Protein AF-A0A5N4CA32-F1 (afdb_monomer_lite)

Secondary structure (DSSP, 8-state):
--PPP-----SGGGTT--------------------------TT---HHHHHHHHHHHHHHHHHHHHHHHHHHHHHHHHHHHHHHHHHHHHHHHHHHHHHHHHHHHHHHHHHHHHHHSTT-SSPPPHHHHHHHHHHHHHH-HHHHHHS-HHHHHHHHHHHHHHHHTTT--TTT-SSTTHHHHHHHHHHH--TTTTTTTSSTT-------

pLDDT: mean 77.9, std 20.14, range [33.22, 98.44]

Foldseek 3Di:
DDDDDDPPDDPPVVVPPDDDDDQPDDDDDDDDDDDPDDPPPPPPDDPPVVVVVVVVVVVVVVVVVVVVVVVVVVVVVVVVVVVVVVVVVVVVVVVVVVVVVLLVVLVVLLVVLVQLCDPPDPRHDALVNVLVNLVCC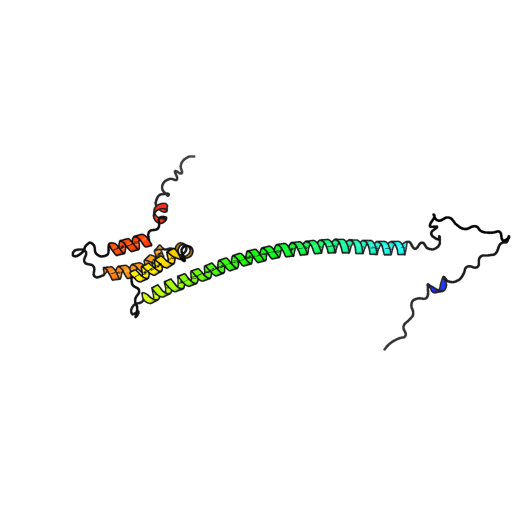CPPVVVSCVVPPVVVSCCVRVVSNVCVLCVPPDCVVPVCPCVVVVVSVCVSSDDPPVVVVVPPPPDPPPDDD

Radius of gyration: 49.41 Å; chains: 1; bounding box: 103×58×130 Å

Sequence (209 aa):
MTGREQKVYYSYSQISHKHNVPDDGLPPQSQPLPQPGKDAKAPGFALPELEHNLQLLIDLTEQEIIQNDRQLQYERDMVVNLSHELEKMSEVLEHEERVISNLSRVLEMVEECERRLQPNCSNPLTLDECARVFETLQDKYYEEYRMSDRVDLAVAIVYPLMKEYFKEWDPLKDCTYGTEIISKWKSLLENDQLLSHGGQDLSTDAFHR

InterPro domains:
  IPR022783 GCF, C-terminal [PF07842] (127-208)
  IPR045211 TFP11/STIP/Ntr1 [PTHR23329] (1-193)

Structure (mmCIF, N/CA/C/O backbone):
data_AF-A0A5N4CA32-F1
#
_entry.id   AF-A0A5N4CA32-F1
#
loop_
_atom_site.group_PDB
_atom_site.id
_atom_site.type_symbol
_atom_site.label_atom_id
_atom_site.label_alt_id
_atom_site.label_comp_id
_atom_site.label_asym_id
_atom_site.label_entity_id
_atom_site.label_seq_id
_atom_site.pdbx_PDB_ins_code
_atom_site.Cartn_x
_atom_site.Cartn_y
_atom_site.Cartn_z
_atom_site.occupancy
_atom_site.B_iso_or_equiv
_atom_site.auth_seq_id
_atom_site.auth_comp_id
_atom_site.auth_asym_id
_atom_site.auth_atom_id
_atom_site.pdbx_PDB_model_num
ATOM 1 N N . MET A 1 1 ? -3.393 -7.288 77.266 1.00 49.78 1 MET A N 1
ATOM 2 C CA . MET A 1 1 ? -4.294 -6.121 77.190 1.00 49.78 1 MET A CA 1
ATOM 3 C C . MET A 1 1 ? -5.597 -6.561 76.554 1.00 49.78 1 MET A C 1
ATOM 5 O O . MET A 1 1 ? -5.640 -6.680 75.343 1.00 49.78 1 MET A O 1
ATOM 9 N N . THR A 1 2 ? -6.622 -6.821 77.358 1.00 48.22 2 THR A N 1
ATOM 10 C CA . THR A 1 2 ? -8.019 -6.951 76.915 1.00 48.22 2 THR A CA 1
ATOM 11 C C . THR A 1 2 ? -8.878 -6.681 78.149 1.00 48.22 2 THR A C 1
ATOM 13 O O . THR A 1 2 ? -8.957 -7.499 79.062 1.00 48.22 2 THR A O 1
ATOM 16 N N . GLY A 1 3 ? -9.396 -5.455 78.252 1.00 59.78 3 GLY A N 1
ATOM 17 C CA . GLY A 1 3 ? -10.324 -5.062 79.313 1.00 59.78 3 GLY A CA 1
ATOM 18 C C . GLY A 1 3 ? -11.695 -5.697 79.083 1.00 59.78 3 GLY A C 1
ATOM 19 O O . GLY A 1 3 ? -12.061 -5.976 77.945 1.00 59.78 3 GLY A O 1
ATOM 20 N N . ARG A 1 4 ? -12.435 -5.953 80.168 1.00 55.94 4 ARG A N 1
ATOM 21 C CA . ARG A 1 4 ? -13.786 -6.533 80.128 1.00 55.94 4 ARG A CA 1
ATOM 22 C C . ARG A 1 4 ? -14.714 -5.680 79.257 1.00 55.94 4 ARG A C 1
ATOM 24 O O . ARG A 1 4 ? -14.825 -4.479 79.481 1.00 55.94 4 ARG A O 1
ATOM 31 N N . GLU A 1 5 ? -15.395 -6.316 78.311 1.00 64.62 5 GLU A N 1
ATOM 32 C CA . GLU A 1 5 ? -16.405 -5.683 77.464 1.00 64.62 5 GLU A CA 1
ATOM 33 C C . GLU A 1 5 ? -17.573 -5.169 78.315 1.00 64.62 5 GLU A C 1
ATOM 35 O O . GLU A 1 5 ? -18.174 -5.907 79.103 1.00 64.62 5 GLU A O 1
ATOM 40 N N . GLN A 1 6 ? -17.891 -3.884 78.170 1.00 61.75 6 GLN A N 1
ATOM 41 C CA . GLN A 1 6 ? -19.010 -3.253 78.853 1.00 61.75 6 GLN A CA 1
ATOM 42 C C . GLN A 1 6 ? -20.260 -3.381 77.980 1.00 61.75 6 GLN A C 1
ATOM 44 O O . GLN A 1 6 ? -20.333 -2.837 76.881 1.00 61.75 6 GLN A O 1
ATOM 49 N N . LYS A 1 7 ? -21.249 -4.133 78.467 1.00 58.28 7 LYS A N 1
ATOM 50 C CA . LYS A 1 7 ? -22.515 -4.390 77.770 1.00 58.28 7 LYS A CA 1
ATOM 51 C C . LYS A 1 7 ? -23.368 -3.111 77.753 1.00 58.28 7 LYS A C 1
ATOM 53 O O . LYS A 1 7 ? -24.108 -2.842 78.697 1.00 58.28 7 LYS A O 1
ATOM 58 N N . VAL A 1 8 ? -23.261 -2.303 76.698 1.00 59.75 8 VAL A N 1
ATOM 59 C CA . VAL A 1 8 ? -24.094 -1.102 76.501 1.00 59.75 8 VAL A CA 1
ATOM 60 C C . VAL A 1 8 ? -25.412 -1.509 75.850 1.00 59.75 8 VAL A C 1
ATOM 62 O O . VAL A 1 8 ? -25.602 -1.278 74.673 1.00 59.75 8 VAL A O 1
ATOM 65 N N . TYR A 1 9 ? -26.313 -2.165 76.581 1.00 52.72 9 TYR A N 1
ATOM 66 C CA . TYR A 1 9 ? -27.723 -2.296 76.175 1.00 52.72 9 TYR A CA 1
ATOM 67 C C . TYR A 1 9 ? -28.563 -2.632 77.414 1.00 52.72 9 TYR A C 1
ATOM 69 O O . TYR A 1 9 ? -28.858 -3.788 77.702 1.00 52.72 9 TYR A O 1
ATOM 77 N N . TYR A 1 10 ? -28.898 -1.602 78.195 1.00 54.75 10 TYR A N 1
ATOM 78 C CA . TYR A 1 10 ? -29.681 -1.720 79.435 1.00 54.75 10 TYR A CA 1
ATOM 79 C C . TYR A 1 10 ? -30.999 -0.936 79.391 1.00 54.75 10 TYR A C 1
ATOM 81 O O . TYR A 1 10 ? -31.492 -0.506 80.427 1.00 54.75 10 TYR A O 1
ATOM 89 N N . SER A 1 11 ? -31.583 -0.740 78.204 1.00 55.31 11 SER A N 1
ATOM 90 C CA . SER A 1 11 ? -32.815 0.056 78.078 1.00 55.31 11 SER A CA 1
ATOM 91 C C . SER A 1 11 ? -34.042 -0.742 77.620 1.00 55.31 11 SER A C 1
ATOM 93 O O . SER A 1 11 ? -35.142 -0.476 78.089 1.00 55.31 11 SER A O 1
ATOM 95 N N . TYR A 1 12 ? -33.888 -1.805 76.822 1.00 55.00 12 TYR A N 1
ATOM 96 C CA . TYR A 1 12 ? -35.054 -2.542 76.300 1.00 55.00 12 TYR A CA 1
ATOM 97 C C . TYR A 1 12 ? -35.631 -3.603 77.246 1.00 55.00 12 TYR A C 1
ATOM 99 O O . TYR A 1 12 ? -36.786 -3.994 77.108 1.00 55.00 12 TYR A O 1
ATOM 107 N N . SER A 1 13 ? -34.877 -4.029 78.260 1.00 52.56 13 SER A N 1
ATOM 108 C CA . SER A 1 13 ? -35.341 -5.018 79.244 1.00 52.56 13 SER A CA 1
ATOM 109 C C . SER A 1 13 ? -36.320 -4.436 80.274 1.00 52.56 13 SER A C 1
ATOM 111 O O . SER A 1 13 ? -36.975 -5.192 80.985 1.00 52.56 13 SER A O 1
ATOM 113 N N . GLN A 1 14 ? -36.419 -3.105 80.377 1.00 52.41 14 GLN A N 1
ATOM 114 C CA . GLN A 1 14 ? -37.233 -2.416 81.389 1.00 52.41 14 GLN A CA 1
ATOM 115 C C . GLN A 1 14 ? -38.682 -2.163 80.942 1.00 52.41 14 GLN A C 1
ATOM 117 O O . GLN A 1 14 ? -39.553 -1.977 81.786 1.00 52.41 14 GLN A O 1
ATOM 122 N N . ILE A 1 15 ? -38.974 -2.239 79.640 1.00 52.56 15 ILE A N 1
ATOM 123 C CA . ILE A 1 15 ? -40.325 -2.001 79.092 1.00 52.56 15 ILE A CA 1
ATOM 124 C C . ILE A 1 15 ? -41.205 -3.271 79.152 1.00 52.56 15 ILE A C 1
ATOM 126 O O . ILE A 1 15 ? -42.405 -3.221 78.909 1.00 52.56 15 ILE A O 1
ATOM 130 N N . SER A 1 16 ? -40.649 -4.418 79.565 1.00 50.00 16 SER A N 1
ATOM 131 C CA . SER A 1 16 ? -41.415 -5.657 79.797 1.00 50.00 16 SER A CA 1
ATOM 132 C C . SER A 1 16 ? -42.202 -5.661 81.121 1.00 50.00 16 SER A C 1
ATOM 134 O O . SER A 1 16 ? -42.892 -6.645 81.418 1.00 50.00 16 SER A O 1
ATOM 136 N N . HIS A 1 17 ? -42.108 -4.611 81.945 1.00 45.00 17 HIS A N 1
ATOM 137 C CA . HIS A 1 17 ? -42.889 -4.535 83.176 1.00 45.00 17 HIS A CA 1
ATOM 138 C C . HIS A 1 17 ? -44.370 -4.311 82.857 1.00 45.00 17 HIS A C 1
ATOM 140 O O . HIS A 1 17 ? -44.806 -3.235 82.461 1.00 45.00 17 HIS A O 1
ATOM 146 N N . LYS A 1 18 ? -45.137 -5.390 83.031 1.00 50.03 18 LYS A N 1
ATOM 147 C CA . LYS A 1 18 ? -46.591 -5.451 82.907 1.00 50.03 18 LYS A CA 1
ATOM 148 C C . LYS A 1 18 ? -47.246 -4.335 83.729 1.00 50.03 18 LYS A C 1
ATOM 150 O O . LYS A 1 18 ? -47.133 -4.334 84.953 1.00 50.03 18 LYS A O 1
ATOM 155 N N . HIS A 1 19 ? -47.971 -3.433 83.071 1.00 48.62 19 HIS A N 1
ATOM 156 C CA . HIS A 1 19 ? -48.949 -2.595 83.757 1.00 48.62 19 HIS A CA 1
ATOM 157 C C . HIS A 1 19 ? -50.087 -3.494 84.256 1.00 48.62 19 HIS A C 1
ATOM 159 O O . HIS A 1 19 ? -50.781 -4.134 83.467 1.00 48.62 19 HIS A O 1
ATOM 165 N N . ASN A 1 20 ? -50.232 -3.570 85.577 1.00 49.59 20 ASN A N 1
ATOM 166 C CA . ASN A 1 20 ? -51.370 -4.190 86.239 1.00 49.59 20 ASN A CA 1
ATOM 167 C C . ASN A 1 20 ? -52.579 -3.259 86.043 1.00 49.59 20 ASN A C 1
ATOM 169 O O . ASN A 1 20 ? -52.548 -2.115 86.498 1.00 49.59 20 ASN A O 1
ATOM 173 N N . VAL A 1 21 ? -53.594 -3.710 85.310 1.00 51.75 21 VAL A N 1
ATOM 174 C CA . VAL A 1 21 ? -54.854 -2.974 85.129 1.00 51.75 21 VAL A CA 1
ATOM 175 C C . VAL A 1 21 ? -55.673 -3.137 86.417 1.00 51.75 21 VAL A C 1
ATOM 177 O O . VAL A 1 21 ? -55.834 -4.276 86.856 1.00 51.75 21 VAL A O 1
ATOM 180 N N . PRO A 1 22 ? -56.169 -2.059 87.056 1.00 43.03 22 PRO A N 1
ATOM 181 C CA . PRO A 1 22 ? -57.093 -2.188 88.176 1.00 43.03 22 PRO A CA 1
ATOM 182 C C . PRO A 1 22 ? -58.405 -2.818 87.694 1.00 43.03 22 PRO A C 1
ATOM 184 O O . PRO A 1 22 ? -59.047 -2.299 86.783 1.00 43.03 22 PRO A O 1
ATOM 187 N N . ASP A 1 23 ? -58.757 -3.949 88.298 1.00 42.53 23 ASP A N 1
ATOM 188 C CA . ASP A 1 23 ? -60.044 -4.628 88.161 1.00 42.53 23 ASP A CA 1
ATOM 189 C C . ASP A 1 23 ? -61.116 -3.770 88.850 1.00 42.53 23 ASP A C 1
ATOM 191 O O . ASP A 1 23 ? -61.235 -3.784 90.075 1.00 42.53 23 ASP A O 1
ATOM 195 N N . ASP A 1 24 ? -61.831 -2.954 88.072 1.00 45.62 24 ASP A N 1
ATOM 196 C CA . ASP A 1 24 ? -63.062 -2.293 88.509 1.00 45.62 24 ASP A CA 1
ATOM 197 C C . ASP A 1 24 ? -64.233 -3.058 87.878 1.00 45.62 24 ASP A C 1
ATOM 199 O O . ASP A 1 24 ? -64.295 -3.251 86.661 1.00 45.62 24 ASP A O 1
ATOM 203 N N . GLY A 1 25 ? -65.069 -3.632 88.741 1.00 43.38 25 GLY A N 1
ATOM 204 C CA . GLY A 1 25 ? -65.788 -4.872 88.458 1.00 43.38 25 GLY A CA 1
ATOM 205 C C . GLY A 1 25 ? -66.999 -4.792 87.522 1.00 43.38 25 GLY A C 1
ATOM 206 O O . GLY A 1 25 ? -67.553 -3.720 87.292 1.00 43.38 25 GLY A O 1
ATOM 207 N N . LEU A 1 26 ? -67.434 -6.003 87.104 1.00 33.22 26 LEU A N 1
ATOM 208 C CA . LEU A 1 26 ? -68.767 -6.490 86.643 1.00 33.22 26 LEU A CA 1
ATOM 209 C C . LEU A 1 26 ? -68.698 -7.373 85.353 1.00 33.22 26 LEU A C 1
ATOM 211 O O . LEU A 1 26 ? -67.746 -7.255 84.591 1.0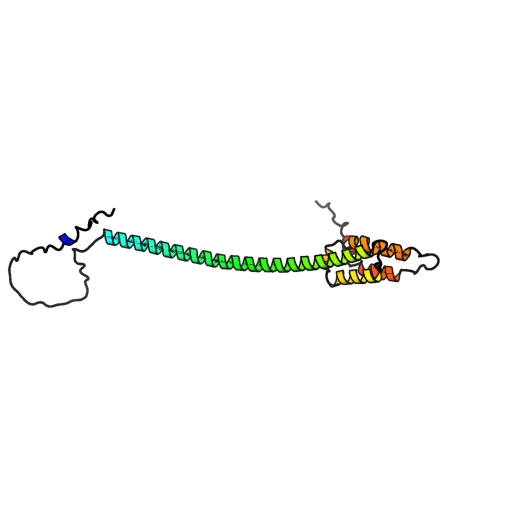0 33.22 26 LEU A O 1
ATOM 215 N N . PRO A 1 27 ? -69.617 -8.358 85.147 1.00 40.84 27 PRO A N 1
ATOM 216 C CA . PRO A 1 27 ? -69.317 -9.808 85.085 1.00 40.84 27 PRO A CA 1
ATOM 217 C C . PRO A 1 27 ? -69.234 -10.407 83.655 1.00 40.84 27 PRO A C 1
ATOM 219 O O . PRO A 1 27 ? -69.465 -9.699 82.676 1.00 40.84 27 PRO A O 1
ATOM 222 N N . PRO A 1 28 ? -68.945 -11.724 83.491 1.00 45.66 28 PRO A N 1
ATOM 223 C CA . PRO A 1 28 ? -68.597 -12.305 82.198 1.00 45.66 28 PRO A CA 1
ATOM 224 C C . PRO A 1 28 ? -69.845 -12.572 81.350 1.00 45.66 28 PRO A C 1
ATOM 226 O O . PRO A 1 28 ? -70.690 -13.380 81.730 1.00 45.66 28 PRO A O 1
ATOM 229 N N . GLN A 1 29 ? -69.931 -11.969 80.163 1.00 42.06 29 GLN A N 1
ATOM 230 C CA . GLN A 1 29 ? -70.810 -12.458 79.100 1.00 42.06 29 GLN A CA 1
ATOM 231 C C . GLN A 1 29 ? -70.081 -12.491 77.752 1.00 42.06 29 GLN A C 1
ATOM 233 O O . GLN A 1 29 ? -69.707 -11.468 77.191 1.00 42.06 29 GLN A O 1
ATOM 238 N N . SER A 1 30 ? -69.857 -13.730 77.302 1.00 43.59 30 SER A N 1
ATOM 239 C CA . SER A 1 30 ? -69.868 -14.224 75.916 1.00 43.59 30 SER A CA 1
ATOM 240 C C . SER A 1 30 ? -69.460 -13.262 74.792 1.00 43.59 30 SER A C 1
ATOM 242 O O . SER A 1 30 ? -70.218 -12.385 74.386 1.00 43.59 30 SER A O 1
ATOM 244 N N . GLN A 1 31 ? -68.299 -13.560 74.200 1.00 45.12 31 GLN A N 1
ATOM 245 C CA . GLN A 1 31 ? -67.876 -13.096 72.875 1.00 45.12 31 GLN A CA 1
ATOM 246 C C . GLN A 1 31 ? -68.941 -13.342 71.791 1.00 45.12 31 GLN A C 1
ATOM 248 O O . GLN A 1 31 ? -69.706 -14.307 71.866 1.00 45.12 31 GLN A O 1
ATOM 253 N N . PRO A 1 32 ? -68.863 -12.568 70.698 1.00 38.84 32 PRO A N 1
ATOM 254 C CA . PRO A 1 32 ? -68.471 -13.206 69.439 1.00 38.84 32 PRO A CA 1
ATOM 255 C C . PRO A 1 32 ? -67.322 -12.476 68.709 1.00 38.84 32 PRO A C 1
ATOM 257 O O . PRO A 1 32 ? -67.314 -11.254 68.583 1.00 38.84 32 PRO A O 1
ATOM 260 N N . LEU A 1 33 ? -66.366 -13.251 68.186 1.00 37.12 33 LEU A N 1
ATOM 261 C CA . LEU A 1 33 ? -65.480 -12.894 67.059 1.00 37.12 33 LEU A CA 1
ATOM 262 C C . LEU A 1 33 ? -66.230 -13.104 65.716 1.00 37.12 33 LEU A C 1
ATOM 264 O O . LEU A 1 33 ? -67.187 -13.880 65.711 1.00 37.12 33 LEU A O 1
ATOM 268 N N . PRO A 1 34 ? -65.720 -12.666 64.538 1.00 50.19 34 PRO A N 1
ATOM 269 C CA . PRO A 1 34 ? -64.882 -11.498 64.202 1.00 50.19 34 PRO A CA 1
ATOM 270 C C . PRO A 1 34 ? -65.382 -10.743 62.927 1.00 50.19 34 PRO A C 1
ATOM 272 O O . PRO A 1 34 ? -66.195 -11.262 62.167 1.00 50.19 34 PRO A O 1
ATOM 275 N N . GLN A 1 35 ? -64.842 -9.555 62.610 1.00 38.16 35 GLN A N 1
ATOM 276 C CA . GLN A 1 35 ? -64.896 -8.982 61.246 1.00 38.16 35 GLN A CA 1
ATOM 277 C C . GLN A 1 35 ? -63.478 -8.629 60.750 1.00 38.16 35 GLN A C 1
ATOM 279 O O . GLN A 1 35 ? -62.749 -7.959 61.484 1.00 38.16 35 GLN A O 1
ATOM 284 N N . PRO A 1 36 ? -63.071 -9.042 59.529 1.00 45.97 36 PRO A N 1
ATOM 285 C CA . PRO A 1 36 ? -61.804 -8.661 58.914 1.00 45.97 36 PRO A CA 1
ATOM 286 C C . PRO A 1 36 ? -62.022 -7.370 58.116 1.00 45.97 36 PRO A C 1
ATOM 288 O O . PRO A 1 36 ? -62.790 -7.355 57.158 1.00 45.97 36 PRO A O 1
ATOM 291 N N . GLY A 1 37 ? -61.398 -6.262 58.509 1.00 44.38 37 GLY A N 1
ATOM 292 C CA . GLY A 1 37 ? -61.571 -5.027 57.733 1.00 44.38 37 GLY A CA 1
ATOM 293 C C . GLY A 1 37 ? -61.115 -3.722 58.363 1.00 44.38 37 GLY A C 1
ATOM 294 O O . GLY A 1 37 ? -61.295 -2.674 57.752 1.00 44.38 37 GLY A O 1
ATOM 295 N N . LYS A 1 38 ? -60.518 -3.736 59.553 1.00 44.19 38 LYS A N 1
ATOM 296 C CA . LYS A 1 38 ? -59.792 -2.574 60.065 1.00 44.19 38 LYS A CA 1
ATOM 297 C C . LYS A 1 38 ? -58.528 -3.065 60.736 1.00 44.19 38 LYS A C 1
ATOM 299 O O . LYS A 1 38 ? -58.598 -3.617 61.831 1.00 44.19 38 LYS A O 1
ATOM 304 N N . ASP A 1 39 ? -57.395 -2.834 60.085 1.00 51.00 39 ASP A N 1
ATOM 305 C CA . ASP A 1 39 ? -56.093 -2.810 60.737 1.00 51.00 39 ASP A CA 1
ATOM 306 C C . ASP A 1 39 ? -56.122 -1.696 61.788 1.00 51.00 39 ASP A C 1
ATOM 308 O O . ASP A 1 39 ? -55.717 -0.556 61.559 1.00 51.00 39 ASP A O 1
ATOM 312 N N . ALA A 1 40 ? -56.682 -2.002 62.956 1.00 49.88 40 ALA A N 1
ATOM 313 C CA . ALA A 1 40 ? -56.519 -1.189 64.140 1.00 49.88 40 ALA A CA 1
ATOM 314 C C . ALA A 1 40 ? -55.053 -1.337 64.556 1.00 49.88 40 ALA A C 1
ATOM 316 O O . ALA A 1 40 ? -54.706 -2.203 65.360 1.00 49.88 40 ALA A O 1
ATOM 317 N N . LYS A 1 41 ? -54.184 -0.515 63.950 1.00 55.06 41 LYS A N 1
ATOM 318 C CA . LYS A 1 41 ? -52.812 -0.281 64.409 1.00 55.06 41 LYS A CA 1
ATOM 319 C C . LYS A 1 41 ? -52.899 -0.057 65.917 1.00 55.06 41 LYS A C 1
ATOM 321 O O . LYS A 1 41 ? -53.525 0.904 66.364 1.00 55.06 41 LYS A O 1
ATOM 326 N N . ALA A 1 42 ? -52.338 -0.982 66.694 1.00 53.31 42 ALA A N 1
ATOM 327 C CA . ALA A 1 42 ? -52.288 -0.857 68.140 1.00 53.31 42 ALA A CA 1
ATOM 328 C C . ALA A 1 42 ? -51.695 0.528 68.481 1.00 53.31 42 ALA A C 1
ATOM 330 O O . ALA A 1 42 ? -50.597 0.839 68.012 1.00 53.31 42 ALA A O 1
ATOM 331 N N . PRO A 1 43 ? -52.383 1.374 69.270 1.00 52.88 43 PRO A N 1
ATOM 332 C CA . PRO A 1 43 ? -52.012 2.782 69.452 1.00 52.88 43 PRO A CA 1
ATOM 333 C C . PRO A 1 43 ? -50.712 2.996 70.254 1.00 52.88 43 PRO A C 1
ATOM 335 O O . PRO A 1 43 ? -50.352 4.130 70.543 1.00 52.88 43 PRO A O 1
ATOM 338 N N . GLY A 1 44 ? -50.000 1.922 70.616 1.00 51.38 44 GLY A N 1
ATOM 339 C CA . GLY A 1 44 ? -48.745 1.956 71.371 1.00 51.38 44 GLY A CA 1
ATOM 340 C C . GLY A 1 44 ? -47.483 1.643 70.562 1.00 51.38 44 GLY A C 1
ATOM 341 O O . GLY A 1 44 ? -46.421 1.515 71.161 1.00 51.38 44 GLY A O 1
ATOM 342 N N . PHE A 1 45 ? -47.570 1.479 69.236 1.00 58.03 45 PHE A N 1
ATOM 343 C CA . PHE A 1 45 ? -46.421 1.088 68.403 1.00 58.03 45 PHE A CA 1
ATOM 344 C C . PHE A 1 45 ? -46.317 1.920 67.116 1.00 58.03 45 PHE A C 1
ATOM 346 O O . PHE A 1 45 ? -46.210 1.392 66.012 1.00 58.03 45 PHE A O 1
ATOM 353 N N . ALA A 1 46 ? -46.385 3.245 67.248 1.00 62.91 46 ALA A N 1
ATOM 354 C CA . ALA A 1 46 ? -45.983 4.165 66.190 1.00 62.91 46 ALA A CA 1
ATOM 355 C C . ALA A 1 46 ? -44.596 4.713 66.548 1.00 62.91 46 ALA A C 1
ATOM 357 O O . ALA A 1 46 ? -44.467 5.479 67.501 1.00 62.91 46 ALA A O 1
ATOM 358 N N . LEU A 1 47 ? -43.559 4.283 65.823 1.00 81.62 47 LEU A N 1
ATOM 359 C CA . LEU A 1 47 ? -42.204 4.832 65.931 1.00 81.62 47 LEU A CA 1
ATOM 360 C C . LEU A 1 47 ? -41.925 5.712 64.701 1.00 81.62 47 LEU A C 1
ATOM 362 O O . LEU A 1 47 ? -41.305 5.234 63.750 1.00 81.62 47 LEU A O 1
ATOM 366 N N . PRO A 1 48 ? -42.373 6.980 64.704 1.00 85.19 48 PRO A N 1
ATOM 367 C CA . PRO A 1 48 ? -42.255 7.868 63.546 1.00 85.19 48 PRO A CA 1
ATOM 368 C C . PRO A 1 48 ? -40.799 8.093 63.119 1.00 85.19 48 PRO A C 1
ATOM 370 O O . PRO A 1 48 ? -40.506 8.125 61.932 1.00 85.19 48 PRO A O 1
ATOM 373 N N . GLU A 1 49 ? -39.869 8.154 64.073 1.00 88.12 49 GLU A N 1
ATOM 374 C CA . GLU A 1 49 ? -38.439 8.315 63.778 1.00 88.12 49 GLU A CA 1
ATOM 375 C C . GLU A 1 49 ? -37.830 7.081 63.094 1.00 88.12 49 GLU A C 1
ATOM 377 O O . GLU A 1 49 ? -36.957 7.201 62.239 1.00 88.12 49 GLU A O 1
ATOM 382 N N . LEU A 1 50 ? -38.292 5.872 63.436 1.00 89.00 50 LEU A N 1
ATOM 383 C CA . LEU A 1 50 ? -37.832 4.649 62.772 1.00 89.00 50 LEU A CA 1
ATOM 384 C C . LEU A 1 50 ? -38.408 4.546 61.356 1.00 89.00 50 LEU A C 1
ATOM 386 O O . LEU A 1 50 ? -37.694 4.149 60.440 1.00 89.00 50 LEU A O 1
ATOM 390 N N . GLU A 1 51 ? -39.674 4.923 61.178 1.00 87.69 51 GLU A N 1
ATOM 391 C CA . GLU A 1 51 ? -40.328 4.994 59.868 1.00 87.69 51 GLU A CA 1
ATOM 392 C C . GLU A 1 51 ? -39.628 6.009 58.957 1.00 87.69 51 GLU A C 1
ATOM 394 O O . GLU A 1 51 ? -39.312 5.685 57.816 1.00 87.69 51 GLU A O 1
ATOM 399 N N . HIS A 1 52 ? -39.276 7.184 59.486 1.00 94.12 52 HIS A N 1
ATOM 400 C CA . HIS A 1 52 ? -38.491 8.178 58.759 1.00 94.12 52 HIS A CA 1
ATOM 401 C C . HIS A 1 52 ? -37.094 7.665 58.380 1.00 94.12 52 HIS A C 1
ATOM 403 O O . HIS A 1 52 ? -36.699 7.787 57.224 1.00 94.12 52 HIS A O 1
ATOM 409 N N . ASN A 1 53 ? -36.359 7.042 59.312 1.00 93.56 53 ASN A N 1
ATOM 410 C CA . ASN A 1 53 ? -35.037 6.473 59.023 1.00 93.56 53 ASN A CA 1
ATOM 411 C C . ASN A 1 53 ? -35.095 5.375 57.950 1.00 93.56 53 ASN A C 1
ATOM 413 O O . ASN A 1 53 ? -34.211 5.297 57.099 1.00 93.56 53 ASN A O 1
ATOM 417 N N . LEU A 1 54 ? -36.130 4.529 57.979 1.00 94.50 54 LEU A N 1
ATOM 418 C CA . LEU A 1 54 ? -36.354 3.517 56.947 1.00 94.50 54 LEU A CA 1
ATOM 419 C C . LEU A 1 54 ? -36.690 4.158 55.602 1.00 94.50 54 LEU A C 1
ATOM 421 O O . LEU A 1 54 ? -36.131 3.739 54.594 1.00 94.50 54 LEU A O 1
ATOM 425 N N . GLN A 1 55 ? -37.539 5.188 55.584 1.00 94.50 55 GLN A N 1
ATOM 426 C CA . GLN A 1 55 ? -37.849 5.925 54.362 1.00 94.50 55 GLN A CA 1
ATOM 427 C C . GLN A 1 55 ? -36.595 6.574 53.768 1.00 94.50 55 GLN A C 1
ATOM 429 O O . GLN A 1 55 ? -36.356 6.437 52.578 1.00 94.50 55 GLN A O 1
ATOM 434 N N . LEU A 1 56 ? -35.743 7.190 54.594 1.00 96.94 56 LEU A N 1
ATOM 435 C CA . LEU A 1 56 ? -34.486 7.779 54.133 1.00 96.94 56 LEU A CA 1
ATOM 436 C C . LEU A 1 56 ? -33.552 6.727 53.524 1.00 96.94 56 LEU A C 1
ATOM 438 O O . LEU A 1 56 ? -32.945 6.974 52.487 1.00 96.94 56 LEU A O 1
ATOM 442 N N . LEU A 1 57 ? -33.431 5.551 54.149 1.00 97.06 57 LEU A N 1
ATOM 443 C CA . LEU A 1 57 ? -32.642 4.452 53.588 1.00 97.06 57 LEU A CA 1
ATOM 444 C C . LEU A 1 57 ? -33.213 3.982 52.250 1.00 97.06 57 LEU A C 1
ATOM 446 O O . LEU A 1 57 ? -32.443 3.753 51.323 1.00 97.06 57 LEU A O 1
ATOM 450 N N . ILE A 1 58 ? -34.538 3.876 52.138 1.00 97.44 58 ILE A N 1
ATOM 451 C CA . ILE A 1 58 ? -35.206 3.533 50.880 1.00 97.44 58 ILE A CA 1
ATOM 452 C C . ILE A 1 58 ? -34.876 4.582 49.815 1.00 97.44 58 ILE A C 1
ATOM 454 O O . ILE A 1 58 ? -34.351 4.212 48.769 1.00 97.44 58 ILE A O 1
ATOM 458 N N . ASP A 1 59 ? -35.079 5.867 50.106 1.00 97.25 59 ASP A N 1
ATOM 459 C CA . ASP A 1 59 ? -34.844 6.966 49.165 1.00 97.25 59 ASP A CA 1
ATOM 460 C C . ASP A 1 59 ? -33.378 7.009 48.695 1.00 97.25 59 ASP A C 1
ATOM 462 O O . ASP A 1 59 ? -33.104 7.177 47.506 1.00 97.25 59 ASP A O 1
ATOM 466 N N . LEU A 1 60 ? -32.423 6.811 49.612 1.00 97.25 60 LEU A N 1
ATOM 467 C CA . LEU A 1 60 ? -30.997 6.733 49.283 1.00 97.25 60 LEU A CA 1
ATOM 468 C C . LEU A 1 60 ? -30.696 5.530 48.382 1.00 97.25 60 LEU A C 1
ATOM 470 O O . LEU A 1 60 ? -30.018 5.683 47.369 1.00 97.25 60 LEU A O 1
ATOM 474 N N . THR A 1 61 ? -31.229 4.349 48.707 1.00 97.19 61 THR A N 1
ATOM 475 C CA . THR A 1 61 ? -31.021 3.153 47.876 1.00 97.19 61 THR A CA 1
ATOM 476 C C . THR A 1 61 ? -31.682 3.274 46.505 1.00 97.19 61 THR A C 1
ATOM 478 O O . THR A 1 61 ? -31.113 2.826 45.514 1.00 97.19 61 THR A O 1
ATOM 481 N N . GLU A 1 62 ? -32.848 3.916 46.408 1.00 97.69 62 GLU A N 1
ATOM 482 C CA . GLU A 1 62 ? -33.516 4.180 45.133 1.00 97.69 62 GLU A CA 1
ATO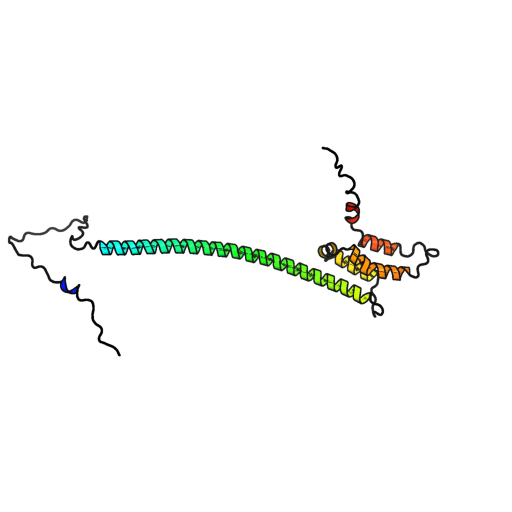M 483 C C . GLU A 1 62 ? -32.675 5.122 44.263 1.00 97.69 62 GLU A C 1
ATOM 485 O O . GLU A 1 62 ? -32.453 4.848 43.081 1.00 97.69 62 GLU A O 1
ATOM 490 N N . GLN A 1 63 ? -32.131 6.191 44.854 1.00 98.00 63 GLN A N 1
ATOM 491 C CA . GLN A 1 63 ? -31.217 7.097 44.158 1.00 98.00 63 GLN A CA 1
ATOM 492 C C . GLN A 1 63 ? -29.942 6.389 43.690 1.00 98.00 63 GLN A C 1
ATOM 494 O O . GLN A 1 63 ? -29.525 6.595 42.547 1.00 98.00 63 GLN A O 1
ATOM 499 N N . GLU A 1 64 ? -29.350 5.527 44.521 1.00 97.94 64 GLU A N 1
ATOM 500 C CA . GLU A 1 64 ? -28.179 4.730 44.142 1.00 97.94 64 GLU A CA 1
ATOM 501 C C . GLU A 1 64 ? -28.483 3.787 42.974 1.00 97.94 64 GLU A C 1
ATOM 503 O O . GLU A 1 64 ? -27.688 3.706 42.037 1.00 97.94 64 GLU A O 1
ATOM 508 N N . ILE A 1 65 ? -29.642 3.117 42.977 1.00 98.00 65 ILE A N 1
ATOM 509 C CA . ILE A 1 65 ? -30.069 2.244 41.873 1.00 98.00 65 ILE A CA 1
ATOM 510 C C . ILE A 1 65 ? -30.189 3.044 40.574 1.00 98.00 65 ILE A C 1
ATOM 512 O O . ILE A 1 65 ? -29.652 2.630 39.547 1.00 98.00 65 ILE A O 1
ATOM 516 N N . ILE A 1 66 ? -30.847 4.207 40.613 1.00 98.00 66 ILE A N 1
ATOM 517 C CA . ILE A 1 66 ? -31.021 5.069 39.435 1.00 98.00 66 ILE A CA 1
ATOM 518 C C . ILE A 1 66 ? -29.666 5.559 38.914 1.00 98.00 66 ILE A C 1
ATOM 520 O O . ILE A 1 66 ? -29.430 5.576 37.704 1.00 98.00 66 ILE A O 1
ATOM 524 N N . GLN A 1 67 ? -28.766 5.971 39.807 1.00 98.25 67 GLN A N 1
ATOM 525 C CA . GLN A 1 67 ? -27.436 6.427 39.417 1.00 98.25 67 GLN A CA 1
ATOM 526 C C . GLN A 1 67 ? -26.612 5.288 38.810 1.00 98.25 67 GLN A C 1
ATOM 528 O O . GLN A 1 67 ? -25.953 5.494 37.790 1.00 98.25 67 GLN A O 1
ATOM 533 N N . ASN A 1 68 ? -26.668 4.095 39.402 1.00 98.12 68 ASN A N 1
ATOM 534 C CA . ASN A 1 68 ? -25.953 2.928 38.903 1.00 98.12 68 ASN A CA 1
ATOM 535 C C . ASN A 1 68 ? -26.461 2.508 37.520 1.00 98.12 68 ASN A C 1
ATOM 537 O O . ASN A 1 68 ? -25.648 2.276 36.632 1.00 98.12 68 ASN A O 1
ATOM 541 N N . ASP A 1 69 ? -27.780 2.493 37.302 1.00 98.25 69 ASP A N 1
ATOM 542 C CA . ASP A 1 69 ? -28.367 2.177 35.995 1.00 98.25 69 ASP A CA 1
ATOM 543 C C . ASP A 1 69 ? -27.932 3.180 34.914 1.00 98.25 69 ASP A C 1
ATOM 545 O O . ASP A 1 69 ? -27.503 2.780 33.831 1.00 98.25 69 ASP A O 1
ATOM 549 N N . ARG A 1 70 ? -27.937 4.484 35.226 1.00 98.12 70 ARG A N 1
ATOM 550 C CA . ARG A 1 70 ? -27.436 5.521 34.307 1.00 98.12 70 ARG A CA 1
ATOM 551 C C . ARG A 1 70 ? -25.957 5.348 33.991 1.00 98.12 70 ARG A C 1
ATOM 553 O O . ARG A 1 70 ? -25.573 5.459 32.829 1.00 98.12 70 ARG A O 1
ATOM 560 N N . GLN A 1 71 ? -25.135 5.067 35.003 1.00 98.31 71 GLN A N 1
ATOM 561 C CA . GLN A 1 71 ? -23.716 4.800 34.790 1.00 98.31 71 GLN A CA 1
ATOM 562 C C . GLN A 1 71 ? -23.538 3.562 33.911 1.00 98.31 71 GLN A C 1
ATOM 564 O O . GLN A 1 71 ? -22.785 3.597 32.949 1.00 98.31 71 GLN A O 1
ATOM 569 N N . LEU A 1 72 ? -24.268 2.484 34.191 1.00 98.25 72 LEU A N 1
ATOM 570 C CA . LEU A 1 72 ? -24.193 1.246 33.426 1.00 98.25 72 LEU A CA 1
ATOM 571 C C . LEU A 1 72 ? -24.578 1.452 31.956 1.00 98.25 72 LEU A C 1
ATOM 573 O O . LEU A 1 72 ? -23.951 0.865 31.078 1.00 98.25 72 LEU A O 1
ATOM 577 N N . GLN A 1 73 ? -25.592 2.273 31.677 1.00 98.25 73 GLN A N 1
ATOM 578 C CA . GLN A 1 73 ? -25.966 2.646 30.311 1.00 98.25 73 GLN A CA 1
ATOM 579 C C . GLN A 1 73 ? -24.860 3.454 29.628 1.00 98.25 73 GLN A C 1
ATOM 581 O O . GLN A 1 73 ? -24.440 3.087 28.535 1.00 98.25 73 GLN A O 1
ATOM 586 N N . TYR A 1 74 ? -24.320 4.473 30.300 1.00 98.38 74 TYR A N 1
ATOM 587 C CA . TYR A 1 74 ? -23.209 5.267 29.773 1.00 98.38 74 TYR A CA 1
ATOM 588 C C . TYR A 1 74 ? -21.982 4.404 29.441 1.00 98.38 74 TYR A C 1
ATOM 590 O O . TYR A 1 74 ? -21.420 4.515 28.355 1.00 98.38 74 TYR A O 1
ATOM 598 N N . GLU A 1 75 ? -21.589 3.505 30.346 1.00 98.31 75 GLU A N 1
ATOM 599 C CA . GLU A 1 75 ? -20.463 2.593 30.123 1.00 98.31 75 GLU A CA 1
ATOM 600 C C . GLU A 1 75 ? -20.729 1.648 28.942 1.00 98.31 75 GLU A C 1
ATOM 602 O O . GLU A 1 75 ? -19.832 1.393 28.140 1.00 98.31 75 GLU A O 1
ATOM 607 N N . ARG A 1 76 ? -21.965 1.151 28.784 1.00 98.19 76 ARG A N 1
ATOM 608 C CA . ARG A 1 76 ? -22.347 0.318 27.630 1.00 98.19 76 ARG A CA 1
ATOM 609 C C . ARG A 1 76 ? -22.237 1.083 26.316 1.00 98.19 76 ARG A C 1
ATOM 611 O O . ARG A 1 76 ? -21.652 0.558 25.371 1.00 98.19 76 ARG A O 1
ATOM 618 N N . ASP A 1 77 ? -22.752 2.306 26.268 1.00 98.25 77 ASP A N 1
ATOM 619 C CA . ASP A 1 77 ? -22.675 3.155 25.078 1.00 98.25 77 ASP A CA 1
ATOM 620 C C . ASP A 1 77 ? -21.218 3.498 24.744 1.00 98.25 77 ASP A C 1
ATOM 622 O O . ASP A 1 77 ? -20.806 3.442 23.584 1.00 98.25 77 ASP A O 1
ATOM 626 N N . MET A 1 78 ? -20.402 3.770 25.766 1.00 98.38 78 MET A N 1
ATOM 627 C CA . MET A 1 78 ? -18.973 4.025 25.605 1.00 98.38 78 MET A CA 1
ATOM 628 C C . MET A 1 78 ? -18.231 2.801 25.060 1.00 98.38 78 MET A C 1
ATOM 630 O O . MET A 1 78 ? -17.403 2.951 24.164 1.00 98.38 78 MET A O 1
ATOM 634 N N . VAL A 1 79 ? -18.541 1.590 25.537 1.00 98.44 79 VAL A N 1
ATOM 635 C CA . VAL A 1 79 ? -17.966 0.348 24.993 1.00 98.44 79 VAL A CA 1
ATOM 636 C C . VAL A 1 79 ? -18.312 0.187 23.513 1.00 98.44 79 VAL A C 1
ATOM 638 O O . VAL A 1 79 ? -17.433 -0.153 22.723 1.00 98.44 79 VAL A O 1
ATOM 641 N N . VAL A 1 80 ? -19.557 0.468 23.117 1.00 98.38 80 VAL A N 1
ATOM 642 C CA . VAL A 1 80 ? -19.962 0.416 21.704 1.00 98.38 80 VAL A CA 1
ATOM 643 C C . VAL A 1 80 ? -19.189 1.449 20.882 1.00 98.38 80 VAL A C 1
ATOM 645 O O . VAL A 1 80 ? -18.613 1.092 19.854 1.00 98.38 80 VAL A O 1
ATOM 648 N N . ASN A 1 81 ? -19.097 2.698 21.346 1.00 98.25 81 ASN A N 1
ATOM 649 C CA . ASN A 1 81 ? -18.350 3.739 20.640 1.00 98.25 81 ASN A CA 1
ATOM 650 C C . ASN A 1 81 ? -16.869 3.366 20.472 1.00 98.25 81 ASN A C 1
ATOM 652 O O . ASN A 1 81 ? -16.344 3.393 19.362 1.00 98.25 81 ASN A O 1
ATOM 656 N N . LEU A 1 82 ? -16.215 2.940 21.556 1.00 98.44 82 LEU A N 1
ATOM 657 C CA . LEU A 1 82 ? -14.815 2.515 21.528 1.00 98.44 82 LEU A CA 1
ATOM 658 C C . LEU A 1 82 ? -14.601 1.300 20.622 1.00 98.44 82 LEU A C 1
ATOM 660 O O . LEU A 1 82 ? -13.579 1.224 19.948 1.00 98.44 82 LEU A O 1
ATOM 664 N N . SER A 1 83 ? -15.552 0.362 20.564 1.00 98.00 83 SER A N 1
ATOM 665 C CA . SER A 1 83 ? -15.450 -0.791 19.662 1.00 98.00 83 SER A CA 1
ATOM 666 C C . SER A 1 83 ? -15.437 -0.371 18.191 1.00 98.00 83 SER A C 1
ATOM 668 O O . SER A 1 83 ? -14.604 -0.851 17.426 1.00 98.00 83 SER A O 1
ATOM 670 N N . HIS A 1 84 ? -16.279 0.596 17.819 1.00 98.25 84 HIS A N 1
ATOM 671 C CA . HIS A 1 84 ? -16.331 1.121 16.459 1.00 98.25 84 HIS A CA 1
ATOM 672 C C . HIS A 1 84 ? -15.095 1.977 16.130 1.00 98.25 84 HIS A C 1
ATOM 674 O O . HIS A 1 84 ? -14.615 1.979 14.995 1.00 98.25 84 HIS A O 1
ATOM 680 N N . GLU A 1 85 ? -14.558 2.713 17.107 1.00 98.12 85 GLU A N 1
ATOM 681 C CA . GLU A 1 85 ? -13.294 3.440 16.945 1.00 98.12 85 GLU A CA 1
ATOM 682 C C . GLU A 1 85 ? -12.107 2.488 16.756 1.00 98.12 85 GLU A C 1
ATOM 684 O O . GLU A 1 85 ? -11.263 2.740 15.895 1.00 98.12 85 GLU A O 1
ATOM 689 N N . LEU A 1 86 ? -12.058 1.384 17.508 1.00 98.44 86 LEU A N 1
ATOM 690 C CA . LEU A 1 86 ? -11.036 0.349 17.352 1.00 98.44 86 LEU A CA 1
ATOM 691 C C . LEU A 1 86 ? -11.105 -0.318 15.978 1.00 98.44 86 LEU A C 1
ATOM 693 O O . LEU A 1 86 ? -10.068 -0.466 15.338 1.00 98.44 86 LEU A O 1
ATOM 697 N N . GLU A 1 87 ? -12.302 -0.680 15.511 1.00 98.12 87 GLU A N 1
ATOM 698 C CA . GLU A 1 87 ? -12.501 -1.270 14.182 1.00 98.12 87 GLU A CA 1
ATOM 699 C C . GLU A 1 87 ? -12.022 -0.317 13.082 1.00 98.12 87 GLU A C 1
ATOM 701 O O . GLU A 1 87 ? -11.162 -0.676 12.278 1.00 98.12 87 GLU A O 1
ATOM 706 N N . LYS A 1 88 ? -12.460 0.946 13.128 1.00 98.00 88 LYS A N 1
ATOM 707 C CA . LYS A 1 88 ? -12.016 1.978 12.184 1.00 98.00 88 LYS A CA 1
ATOM 708 C C . LYS A 1 88 ? -10.496 2.172 12.203 1.00 98.00 88 LYS A C 1
ATOM 710 O O . LYS A 1 88 ? -9.881 2.338 11.154 1.00 98.00 88 LYS A O 1
ATOM 715 N N . MET A 1 89 ? -9.881 2.193 13.386 1.00 97.88 89 MET A N 1
ATOM 716 C CA . MET A 1 89 ? -8.428 2.341 13.501 1.00 97.88 89 MET A CA 1
ATOM 717 C C . MET A 1 89 ? -7.698 1.118 12.934 1.00 97.88 89 MET A C 1
ATOM 719 O O . MET A 1 89 ? -6.663 1.275 12.293 1.00 97.88 89 MET A O 1
ATOM 723 N N . SER A 1 90 ? -8.246 -0.085 13.129 1.00 98.19 90 SER A N 1
ATOM 724 C CA . SER A 1 90 ? -7.708 -1.322 12.559 1.00 98.19 90 SER A CA 1
ATOM 725 C C . SER A 1 90 ? -7.711 -1.281 11.032 1.00 98.19 90 SER A C 1
ATOM 727 O O . SER A 1 90 ? -6.694 -1.589 10.419 1.00 98.19 90 SER A O 1
ATOM 729 N N . GLU A 1 91 ? -8.804 -0.830 10.411 1.00 98.06 91 GLU A N 1
ATOM 730 C CA . GLU A 1 91 ? -8.887 -0.679 8.951 1.00 98.06 91 GLU A CA 1
ATOM 731 C C . GLU A 1 91 ? -7.835 0.298 8.407 1.00 98.06 91 GLU A C 1
ATOM 733 O O . GLU A 1 91 ? -7.200 0.036 7.382 1.00 98.06 91 GLU A O 1
ATOM 738 N N . VAL A 1 92 ? -7.624 1.420 9.106 1.00 98.06 92 VAL A N 1
ATOM 739 C CA . VAL A 1 92 ? -6.588 2.398 8.745 1.00 98.06 92 VAL A CA 1
ATOM 740 C C . VAL A 1 92 ? -5.198 1.778 8.868 1.00 98.06 92 VAL A C 1
ATOM 742 O O . VAL A 1 92 ? -4.401 1.912 7.946 1.00 98.06 92 VAL A O 1
ATOM 745 N N . LEU A 1 93 ? -4.910 1.060 9.957 1.00 98.31 93 LEU A N 1
ATOM 746 C CA . LEU A 1 93 ? -3.621 0.388 10.141 1.00 98.31 93 LEU A CA 1
ATOM 747 C C . LEU A 1 93 ? -3.350 -0.648 9.045 1.00 98.31 93 LEU A C 1
ATOM 749 O O . LEU A 1 93 ? -2.256 -0.661 8.490 1.00 98.31 93 LEU A O 1
ATOM 753 N N . GLU A 1 94 ? -4.339 -1.466 8.682 1.00 97.88 94 GLU A N 1
ATOM 754 C CA . GLU A 1 94 ? -4.203 -2.445 7.595 1.00 97.88 94 GLU A CA 1
ATOM 755 C C . GLU A 1 94 ? -4.004 -1.784 6.225 1.00 97.88 94 GLU A C 1
ATOM 757 O O . GLU A 1 94 ? -3.358 -2.341 5.332 1.00 97.88 94 GLU A O 1
ATOM 762 N N . HIS A 1 95 ? -4.596 -0.610 6.006 1.00 95.81 95 HIS A N 1
ATOM 763 C CA . HIS A 1 95 ? -4.353 0.162 4.794 1.00 95.81 95 HIS A CA 1
ATOM 764 C C . HIS A 1 95 ? -2.927 0.721 4.764 1.00 95.81 95 HIS A C 1
ATOM 766 O O . HIS A 1 95 ? -2.214 0.499 3.787 1.00 95.81 95 HIS A O 1
ATOM 772 N N . GLU A 1 96 ? -2.492 1.369 5.843 1.00 95.75 96 GLU A N 1
ATOM 773 C CA . GLU A 1 96 ? -1.146 1.934 5.968 1.00 95.75 96 GLU A CA 1
ATOM 774 C C . GLU A 1 96 ? -0.061 0.854 5.871 1.00 95.75 96 GLU A C 1
ATOM 776 O O . GLU A 1 96 ? 0.936 1.038 5.177 1.00 95.75 96 GLU A O 1
ATOM 781 N N . GLU A 1 97 ? -0.260 -0.318 6.482 1.00 97.44 97 GLU A N 1
ATOM 782 C CA . GLU A 1 97 ? 0.681 -1.438 6.380 1.00 97.44 97 GLU A CA 1
ATOM 783 C C . GLU A 1 97 ? 0.855 -1.905 4.927 1.00 97.44 97 GLU A C 1
ATOM 785 O O . GLU A 1 97 ? 1.979 -2.142 4.474 1.00 97.44 97 GLU A O 1
ATOM 790 N N . ARG A 1 98 ? -0.241 -1.969 4.159 1.00 94.50 98 ARG A N 1
ATOM 791 C CA . ARG A 1 98 ? -0.183 -2.285 2.724 1.00 94.50 98 ARG A CA 1
ATOM 792 C C . ARG A 1 98 ? 0.573 -1.217 1.940 1.00 94.50 98 ARG A C 1
ATOM 794 O O . ARG A 1 98 ? 1.424 -1.570 1.126 1.00 94.50 98 ARG A O 1
ATOM 801 N N . VAL A 1 99 ? 0.310 0.062 2.207 1.00 92.00 99 VAL A N 1
ATOM 802 C CA . VAL A 1 99 ? 1.007 1.181 1.551 1.00 92.00 99 VAL A CA 1
ATOM 803 C C . VAL A 1 99 ? 2.507 1.148 1.865 1.00 92.00 99 VAL A C 1
ATOM 805 O O . VAL A 1 99 ? 3.329 1.230 0.953 1.00 92.00 99 VAL A O 1
ATOM 808 N N . ILE A 1 100 ? 2.890 0.943 3.128 1.00 94.62 100 ILE A N 1
ATOM 809 C CA . ILE A 1 100 ? 4.295 0.823 3.549 1.00 94.62 100 ILE A CA 1
ATOM 810 C C . ILE A 1 100 ? 4.971 -0.365 2.862 1.00 94.62 100 ILE A C 1
ATOM 812 O O . ILE A 1 100 ? 6.104 -0.241 2.390 1.00 94.62 100 ILE A O 1
ATOM 816 N N . SER A 1 101 ? 4.293 -1.512 2.791 1.00 95.81 101 SER A N 1
ATOM 817 C CA . SER A 1 101 ? 4.817 -2.709 2.131 1.00 95.81 101 SER A CA 1
ATOM 818 C C . SER A 1 101 ? 5.054 -2.472 0.637 1.00 95.81 101 SER A C 1
ATOM 820 O O . SER A 1 101 ? 6.137 -2.774 0.128 1.00 95.81 101 SER A O 1
ATOM 822 N N . ASN A 1 102 ? 4.087 -1.864 -0.051 1.00 92.81 102 ASN A N 1
ATOM 823 C CA . ASN A 1 102 ? 4.208 -1.513 -1.461 1.00 92.81 102 ASN A CA 1
ATOM 824 C C . ASN A 1 102 ? 5.350 -0.523 -1.708 1.00 92.81 102 ASN A C 1
ATOM 826 O O . ASN A 1 102 ? 6.204 -0.779 -2.556 1.00 92.81 102 ASN A O 1
ATOM 830 N N . LEU A 1 103 ? 5.410 0.572 -0.944 1.00 91.62 103 LEU A N 1
ATOM 831 C CA . LEU A 1 103 ? 6.468 1.578 -1.068 1.00 91.62 103 LEU A CA 1
ATOM 832 C C . LEU A 1 103 ? 7.849 0.981 -0.811 1.00 91.62 103 LEU A C 1
ATOM 834 O O . LEU A 1 103 ? 8.785 1.260 -1.555 1.00 91.62 103 LEU A O 1
ATOM 838 N N . SER A 1 104 ? 7.970 0.113 0.193 1.00 94.00 104 SER A N 1
ATOM 839 C CA . SER A 1 104 ? 9.218 -0.597 0.485 1.00 94.00 104 SER A CA 1
ATOM 840 C C . SER A 1 104 ? 9.641 -1.467 -0.698 1.00 94.00 104 SER A C 1
ATOM 842 O O . SER A 1 104 ? 10.804 -1.459 -1.093 1.00 94.00 104 SER A O 1
ATOM 844 N N . ARG A 1 105 ? 8.689 -2.155 -1.338 1.00 93.88 105 ARG A N 1
ATOM 845 C CA . ARG A 1 105 ? 8.965 -2.967 -2.524 1.00 93.88 105 ARG A CA 1
ATOM 846 C C . ARG A 1 105 ? 9.391 -2.128 -3.731 1.00 93.88 105 ARG A C 1
ATOM 848 O O . ARG A 1 105 ? 10.291 -2.533 -4.466 1.00 93.88 105 ARG A O 1
ATOM 855 N N . VAL A 1 106 ? 8.771 -0.966 -3.927 1.00 91.88 106 VAL A N 1
ATOM 856 C CA . VAL A 1 106 ? 9.158 0.003 -4.963 1.00 91.88 106 VAL A CA 1
ATOM 857 C C . VAL A 1 106 ? 10.568 0.531 -4.705 1.00 91.88 106 VAL A C 1
ATOM 859 O O . VAL A 1 106 ? 11.390 0.520 -5.620 1.00 91.88 106 VAL A O 1
ATOM 862 N N . LEU A 1 107 ? 10.877 0.930 -3.468 1.00 91.44 107 LEU A N 1
ATOM 863 C CA . LEU A 1 107 ? 12.208 1.397 -3.080 1.00 91.44 107 LEU A CA 1
ATOM 864 C C . LEU A 1 107 ? 13.274 0.331 -3.339 1.00 91.44 107 LEU A C 1
ATOM 866 O O . LEU A 1 107 ? 14.265 0.631 -3.994 1.00 91.44 107 LEU A O 1
ATOM 870 N N . GLU A 1 108 ? 13.039 -0.923 -2.944 1.00 94.38 108 GLU A N 1
ATOM 871 C CA . GLU A 1 108 ? 13.953 -2.033 -3.247 1.00 94.38 108 GLU A CA 1
ATOM 872 C C . GLU A 1 108 ? 14.219 -2.179 -4.754 1.00 94.38 108 GLU A C 1
ATOM 874 O O . GLU A 1 108 ? 15.354 -2.410 -5.174 1.00 94.38 108 GLU A O 1
ATOM 879 N N . MET A 1 109 ? 13.179 -2.051 -5.586 1.00 92.25 109 MET A N 1
ATOM 880 C CA . MET A 1 109 ? 13.317 -2.129 -7.044 1.00 92.25 109 MET A CA 1
ATOM 881 C C . MET A 1 109 ? 14.152 -0.971 -7.604 1.00 92.25 109 MET A C 1
ATOM 883 O O . MET A 1 109 ? 14.972 -1.186 -8.500 1.00 92.25 109 MET A O 1
ATOM 887 N N . VAL A 1 110 ? 13.959 0.243 -7.084 1.00 90.50 110 VAL A N 1
ATOM 888 C CA . VAL A 1 110 ? 14.706 1.441 -7.493 1.00 90.50 110 VAL A CA 1
ATOM 889 C C . VAL A 1 110 ? 16.162 1.369 -7.034 1.00 90.50 110 VAL A C 1
ATOM 891 O O . VAL A 1 110 ? 17.061 1.580 -7.847 1.00 90.50 110 VAL A O 1
ATOM 894 N N . GLU A 1 111 ? 16.410 0.993 -5.780 1.00 92.06 111 GLU A N 1
ATOM 895 C CA . GLU A 1 111 ? 17.758 0.798 -5.235 1.00 92.06 111 GLU A CA 1
ATOM 896 C C . GLU A 1 111 ? 18.528 -0.279 -6.005 1.00 92.06 111 GLU A C 1
ATOM 898 O O . GLU A 1 111 ? 19.726 -0.141 -6.256 1.00 92.06 111 GLU A O 1
ATOM 903 N N . GLU A 1 112 ? 17.855 -1.354 -6.424 1.00 92.88 112 GLU A N 1
ATOM 904 C CA . GLU A 1 112 ? 18.481 -2.373 -7.262 1.00 92.88 112 GLU A CA 1
ATOM 905 C C . GLU A 1 112 ? 18.853 -1.829 -8.646 1.00 92.88 112 GLU A C 1
ATOM 907 O O . GLU A 1 112 ? 19.937 -2.125 -9.156 1.00 92.88 112 GLU A O 1
ATOM 912 N N . CYS A 1 113 ? 18.006 -0.985 -9.240 1.00 91.75 113 CYS A N 1
ATOM 913 C CA . CYS A 1 113 ? 18.342 -0.307 -10.490 1.00 91.75 113 CYS A CA 1
ATOM 914 C C . CYS A 1 113 ? 19.556 0.612 -10.322 1.00 91.75 113 CYS A C 1
ATOM 916 O O . CYS A 1 113 ? 20.473 0.562 -11.142 1.00 91.75 113 CYS A O 1
ATOM 918 N N . GLU A 1 114 ? 19.597 1.404 -9.249 1.00 90.31 114 GLU A N 1
ATOM 919 C CA . GLU A 1 114 ? 20.719 2.293 -8.940 1.00 90.31 114 GLU A CA 1
ATOM 920 C C . GLU A 1 114 ? 22.021 1.505 -8.740 1.00 90.31 114 GLU A C 1
ATOM 922 O O . GLU A 1 114 ? 23.051 1.837 -9.331 1.00 90.31 114 GLU A O 1
ATOM 927 N N . ARG A 1 115 ? 21.979 0.406 -7.977 1.00 91.00 115 ARG A N 1
ATOM 928 C CA . ARG A 1 115 ? 23.135 -0.473 -7.739 1.00 91.00 115 ARG A CA 1
ATOM 929 C C . ARG A 1 115 ? 23.697 -1.037 -9.041 1.00 91.00 115 ARG A C 1
ATOM 931 O O . ARG A 1 115 ? 24.914 -1.111 -9.215 1.00 91.00 115 ARG A O 1
ATOM 938 N N . ARG A 1 116 ? 22.818 -1.425 -9.968 1.00 93.00 116 ARG A N 1
ATOM 939 C CA . ARG A 1 116 ? 23.187 -1.951 -11.290 1.00 93.00 116 ARG A CA 1
ATOM 940 C C . ARG A 1 116 ? 23.614 -0.870 -12.286 1.00 93.00 116 ARG A C 1
ATOM 942 O O . ARG A 1 116 ? 24.187 -1.214 -13.319 1.00 93.00 116 ARG A O 1
ATOM 949 N N . LEU A 1 117 ? 23.374 0.405 -11.983 1.00 89.12 117 LEU A N 1
ATOM 950 C CA . LEU A 1 117 ? 23.833 1.548 -12.775 1.00 89.12 117 LEU A CA 1
ATOM 951 C C . LEU A 1 117 ? 25.253 2.005 -12.393 1.00 89.12 117 LEU A C 1
ATOM 953 O O . LEU A 1 117 ? 25.892 2.736 -13.149 1.00 89.12 117 LEU A O 1
ATOM 957 N N . GLN A 1 118 ? 25.766 1.568 -11.238 1.00 88.38 118 GLN A N 1
ATOM 958 C CA . GLN A 1 118 ? 27.109 1.917 -10.777 1.00 88.38 118 GLN A CA 1
ATOM 959 C C . GLN A 1 118 ? 28.204 1.406 -11.735 1.00 88.38 118 GLN A C 1
ATOM 961 O O . GLN A 1 118 ? 28.117 0.285 -12.255 1.00 88.38 118 GLN A O 1
ATOM 966 N N . PRO A 1 119 ? 29.285 2.185 -11.940 1.00 77.44 119 PRO A N 1
ATOM 967 C CA . PRO A 1 119 ? 30.406 1.753 -12.762 1.00 77.44 119 PRO A CA 1
ATOM 968 C C . PRO A 1 119 ? 31.070 0.515 -12.140 1.00 77.44 119 PRO A C 1
ATOM 970 O O . PRO A 1 119 ? 31.337 0.479 -10.940 1.00 77.44 119 PRO A O 1
ATOM 973 N N . ASN A 1 120 ? 31.385 -0.481 -12.974 1.00 75.81 120 ASN A N 1
ATOM 974 C CA . ASN A 1 120 ? 31.969 -1.784 -12.601 1.00 75.81 120 ASN A CA 1
ATOM 975 C C . ASN A 1 120 ? 31.003 -2.810 -11.980 1.00 75.81 120 ASN A C 1
ATOM 977 O O . ASN A 1 120 ? 31.455 -3.793 -11.388 1.00 75.81 120 ASN A O 1
ATOM 981 N N . CYS A 1 121 ? 29.688 -2.636 -12.134 1.00 83.69 121 CYS A N 1
ATOM 982 C CA . CYS A 1 121 ? 28.747 -3.700 -11.800 1.00 83.69 121 CYS A CA 1
ATOM 983 C C . CYS A 1 121 ? 28.975 -4.933 -12.694 1.00 83.69 121 CYS A C 1
ATOM 985 O O . CYS A 1 121 ? 29.122 -4.815 -13.911 1.00 83.69 121 CYS A O 1
ATOM 987 N N . SER A 1 122 ? 28.982 -6.131 -12.101 1.00 81.31 122 SER A N 1
ATOM 988 C CA . SER A 1 122 ? 29.140 -7.390 -12.846 1.00 81.31 122 SER A CA 1
ATOM 989 C C . SER A 1 122 ? 27.945 -7.706 -13.751 1.00 81.31 122 SER A C 1
ATOM 991 O O . SER A 1 122 ? 28.091 -8.469 -14.700 1.00 81.31 122 SER A O 1
ATOM 993 N N . ASN A 1 123 ? 26.776 -7.128 -13.460 1.00 87.38 123 ASN A N 1
ATOM 994 C CA . ASN A 1 123 ? 25.553 -7.281 -14.242 1.00 87.38 123 ASN A CA 1
ATOM 995 C C . ASN A 1 123 ? 24.860 -5.915 -14.421 1.00 87.38 123 ASN A C 1
ATOM 997 O O . ASN A 1 123 ? 23.910 -5.611 -13.689 1.00 87.38 123 ASN A O 1
ATOM 1001 N N . PRO A 1 124 ? 25.346 -5.063 -15.342 1.00 89.25 124 PRO A N 1
ATOM 1002 C CA . PRO A 1 124 ? 24.795 -3.727 -15.538 1.00 89.25 124 PRO A CA 1
ATOM 1003 C C . PRO A 1 124 ? 23.329 -3.788 -15.973 1.00 89.25 124 PRO A C 1
ATOM 1005 O O . PRO A 1 124 ? 22.892 -4.750 -16.607 1.00 89.25 124 PRO A O 1
ATOM 1008 N N . LEU A 1 125 ? 22.552 -2.775 -15.597 1.00 91.44 125 LEU A N 1
ATOM 1009 C CA . LEU A 1 125 ? 21.151 -2.673 -15.998 1.00 91.44 125 LEU A CA 1
ATOM 1010 C C . LEU A 1 125 ? 21.052 -2.362 -17.497 1.00 91.44 125 LEU A C 1
ATOM 1012 O O . LEU A 1 125 ? 21.688 -1.429 -17.982 1.00 91.44 125 LEU A O 1
ATOM 1016 N N . THR A 1 126 ? 20.241 -3.119 -18.233 1.00 90.00 126 THR A N 1
ATOM 1017 C CA . THR A 1 126 ? 19.949 -2.841 -19.650 1.00 90.00 126 THR A CA 1
ATOM 1018 C C . THR A 1 126 ? 18.665 -2.024 -19.818 1.00 90.00 126 THR A C 1
ATOM 1020 O O . THR A 1 126 ? 17.786 -2.045 -18.955 1.00 90.00 126 THR A O 1
ATOM 1023 N N . LEU A 1 127 ? 18.513 -1.336 -20.958 1.00 89.25 127 LEU A N 1
ATOM 1024 C CA . LEU A 1 127 ? 17.281 -0.599 -21.284 1.00 89.25 127 LEU A CA 1
ATOM 1025 C C . LEU A 1 127 ? 16.044 -1.511 -21.272 1.00 89.25 127 LEU A C 1
ATOM 1027 O O . LEU A 1 127 ? 15.006 -1.120 -20.753 1.00 89.25 127 LEU A O 1
ATOM 1031 N N . ASP A 1 128 ? 16.134 -2.742 -21.775 1.00 88.50 128 ASP A N 1
ATOM 1032 C CA . ASP A 1 128 ? 14.989 -3.660 -21.765 1.00 88.50 128 ASP A CA 1
ATOM 1033 C C . ASP A 1 128 ? 14.630 -4.178 -20.370 1.00 88.50 128 ASP A C 1
ATOM 1035 O O . ASP A 1 128 ? 13.454 -4.386 -20.076 1.00 88.50 128 ASP A O 1
ATOM 1039 N N . GLU A 1 129 ? 15.615 -4.393 -19.495 1.00 90.56 129 GLU A N 1
ATOM 1040 C CA . GLU A 1 129 ? 15.347 -4.721 -18.090 1.00 90.56 129 GLU A CA 1
ATOM 1041 C C . GLU A 1 129 ? 14.730 -3.543 -17.345 1.00 90.56 129 GLU A C 1
ATOM 1043 O O . GLU A 1 129 ? 13.768 -3.734 -16.606 1.00 90.56 129 GLU A O 1
ATOM 1048 N N . CYS A 1 130 ? 15.242 -2.333 -17.575 1.00 92.06 130 CYS A N 1
ATOM 1049 C CA . CYS A 1 130 ? 14.686 -1.119 -16.996 1.00 92.06 130 CYS A CA 1
ATOM 1050 C C . CYS A 1 130 ? 13.234 -0.909 -17.455 1.00 92.06 130 CYS A C 1
ATOM 1052 O O . CYS A 1 130 ? 12.369 -0.634 -16.629 1.00 92.06 130 CYS A O 1
ATOM 1054 N N . ALA A 1 131 ? 12.925 -1.150 -18.734 1.00 90.94 131 ALA A N 1
ATOM 1055 C CA . ALA A 1 131 ? 11.555 -1.089 -19.240 1.00 90.94 131 ALA A CA 1
ATOM 1056 C C . ALA A 1 131 ? 10.617 -2.055 -18.492 1.00 90.94 131 ALA A C 1
ATOM 1058 O O . ALA A 1 131 ? 9.540 -1.646 -18.074 1.00 90.94 131 ALA A O 1
ATOM 1059 N N . ARG A 1 132 ? 11.051 -3.297 -18.224 1.00 91.94 132 ARG A N 1
ATOM 1060 C CA . ARG A 1 132 ? 10.263 -4.268 -17.435 1.00 91.94 132 ARG A CA 1
ATOM 1061 C C . ARG A 1 132 ? 10.035 -3.826 -15.988 1.00 91.94 132 ARG A C 1
ATOM 1063 O O . ARG A 1 132 ? 8.978 -4.097 -15.418 1.00 91.94 132 ARG A O 1
ATOM 1070 N N . VAL A 1 133 ? 11.020 -3.163 -15.381 1.00 91.44 133 VAL A N 1
ATOM 1071 C CA . VAL A 1 133 ? 10.870 -2.573 -14.041 1.00 91.44 133 VAL A CA 1
ATOM 1072 C C . VAL A 1 133 ? 9.795 -1.488 -14.073 1.00 91.44 133 VAL A C 1
ATOM 1074 O O . VAL A 1 133 ? 8.884 -1.527 -13.253 1.00 91.44 133 VAL A O 1
ATOM 1077 N N . PHE A 1 134 ? 9.842 -0.581 -15.051 1.00 89.62 134 PHE A N 1
ATOM 1078 C CA . PHE A 1 134 ? 8.839 0.474 -15.220 1.00 89.62 134 PHE A CA 1
ATOM 1079 C C . PHE A 1 134 ? 7.438 -0.077 -15.533 1.00 89.62 134 PHE A C 1
ATOM 1081 O O . PHE A 1 134 ? 6.468 0.401 -14.955 1.00 89.62 134 PHE A O 1
ATOM 1088 N N . GLU A 1 135 ? 7.321 -1.117 -16.362 1.00 90.69 135 GLU A N 1
ATOM 1089 C CA . GLU A 1 135 ? 6.054 -1.830 -16.597 1.00 90.69 135 GLU A CA 1
ATOM 1090 C C . GLU A 1 135 ? 5.498 -2.419 -15.293 1.00 90.69 135 GLU A C 1
ATOM 1092 O O . GLU A 1 135 ? 4.317 -2.275 -14.995 1.00 90.69 135 GLU A O 1
ATOM 1097 N N . THR A 1 136 ? 6.358 -3.027 -14.469 1.00 91.81 136 THR A N 1
ATOM 1098 C CA . THR A 1 136 ? 5.952 -3.585 -13.170 1.00 91.81 136 THR A CA 1
ATOM 1099 C C . THR A 1 136 ? 5.493 -2.494 -12.201 1.00 91.81 136 THR A C 1
ATOM 1101 O O . THR A 1 136 ? 4.512 -2.693 -11.486 1.00 91.81 136 THR A O 1
ATOM 1104 N N . LEU A 1 137 ? 6.179 -1.346 -12.178 1.00 89.44 137 LEU A N 1
ATOM 1105 C CA . LEU A 1 137 ? 5.774 -0.191 -11.374 1.00 89.44 137 LEU A CA 1
ATOM 1106 C C . LEU A 1 137 ? 4.409 0.347 -11.821 1.00 89.44 137 LEU A C 1
ATOM 1108 O O . LEU A 1 137 ? 3.580 0.659 -10.977 1.00 89.44 137 LEU A O 1
ATOM 1112 N N . GLN A 1 138 ? 4.141 0.392 -13.126 1.00 87.25 138 GLN A N 1
ATOM 1113 C CA . GLN A 1 138 ? 2.859 0.858 -13.659 1.00 87.25 138 GLN A CA 1
ATOM 1114 C C . GLN A 1 138 ? 1.706 -0.115 -13.424 1.00 87.25 138 GLN A C 1
ATOM 1116 O O . GLN A 1 138 ? 0.600 0.331 -13.144 1.00 87.25 138 GLN A O 1
ATOM 1121 N N . ASP A 1 139 ? 1.950 -1.419 -13.544 1.00 88.69 139 ASP A N 1
ATOM 1122 C CA . ASP A 1 139 ? 0.911 -2.441 -13.408 1.00 88.69 139 ASP A CA 1
ATOM 1123 C C . ASP A 1 139 ? 0.563 -2.709 -11.935 1.00 88.69 139 ASP A C 1
ATOM 1125 O O . ASP A 1 139 ? -0.606 -2.782 -11.564 1.00 88.69 139 ASP A O 1
ATOM 1129 N N . LYS A 1 140 ? 1.579 -2.823 -11.067 1.00 88.75 140 LYS A N 1
ATOM 1130 C CA . LYS A 1 140 ? 1.395 -3.283 -9.678 1.00 88.75 140 LYS A CA 1
ATOM 1131 C C . LYS A 1 140 ? 1.439 -2.186 -8.625 1.00 88.75 140 LYS A C 1
ATOM 1133 O O . LYS A 1 140 ? 0.877 -2.383 -7.553 1.00 88.75 140 LYS A O 1
ATOM 1138 N N . TYR A 1 141 ? 2.108 -1.073 -8.913 1.00 88.81 141 TYR A N 1
ATOM 1139 C CA . TYR A 1 141 ? 2.400 -0.009 -7.946 1.00 88.81 141 TYR A CA 1
ATOM 1140 C C . TYR A 1 141 ? 2.048 1.366 -8.518 1.00 88.81 141 TYR A C 1
ATOM 1142 O O . TYR A 1 141 ? 2.802 2.328 -8.385 1.00 88.81 141 TYR A O 1
ATOM 1150 N N . TYR A 1 142 ? 0.926 1.450 -9.242 1.00 84.56 142 TYR A N 1
ATOM 1151 C CA . TYR A 1 142 ? 0.556 2.651 -9.989 1.00 84.56 142 TYR A CA 1
ATOM 1152 C C . TYR A 1 142 ? 0.402 3.883 -9.090 1.00 84.56 142 TYR A C 1
ATOM 1154 O O . TYR A 1 142 ? 0.780 4.987 -9.481 1.00 84.56 142 TYR A O 1
ATOM 1162 N N . GLU A 1 143 ? -0.152 3.712 -7.888 1.00 83.44 143 GLU A N 1
ATOM 1163 C CA . GLU A 1 143 ? -0.358 4.816 -6.951 1.00 83.44 143 GLU A CA 1
ATOM 1164 C C . GLU A 1 143 ? 0.978 5.353 -6.430 1.00 83.44 143 GLU A C 1
ATOM 1166 O O . GLU A 1 143 ? 1.213 6.562 -6.460 1.00 83.44 143 GLU A O 1
ATOM 1171 N N . GLU A 1 144 ? 1.891 4.462 -6.046 1.00 83.44 144 GLU A N 1
ATOM 1172 C CA . GLU A 1 144 ? 3.241 4.791 -5.591 1.00 83.44 144 GLU A CA 1
ATOM 1173 C C . GLU A 1 144 ? 4.084 5.400 -6.722 1.00 83.44 144 GLU A C 1
ATOM 1175 O O . GLU A 1 144 ? 4.806 6.381 -6.518 1.00 83.44 144 GLU A O 1
ATOM 1180 N N . TYR A 1 145 ? 3.940 4.861 -7.933 1.00 78.00 145 TYR A N 1
ATOM 1181 C CA . TYR A 1 145 ? 4.568 5.354 -9.157 1.00 78.00 145 TYR A CA 1
ATOM 1182 C C . TYR A 1 145 ? 4.046 6.734 -9.574 1.00 78.00 145 TYR A C 1
ATOM 1184 O O . TYR A 1 145 ? 4.784 7.519 -10.161 1.00 78.00 145 TYR A O 1
ATOM 1192 N N . ARG A 1 146 ? 2.782 7.057 -9.273 1.00 79.31 146 ARG A N 1
ATOM 1193 C CA . ARG A 1 146 ? 2.214 8.392 -9.510 1.00 79.31 146 ARG A CA 1
ATOM 1194 C C . ARG A 1 146 ? 2.653 9.398 -8.445 1.00 79.31 146 ARG A C 1
ATOM 1196 O O . ARG A 1 146 ? 2.817 10.570 -8.766 1.00 79.31 146 ARG A O 1
ATOM 1203 N N . MET A 1 147 ? 2.791 8.963 -7.191 1.00 73.19 147 MET A N 1
ATOM 1204 C CA . MET A 1 147 ? 3.219 9.819 -6.076 1.00 73.19 147 MET A CA 1
ATOM 1205 C C . MET A 1 147 ? 4.701 10.195 -6.153 1.00 73.19 147 MET A C 1
ATOM 1207 O O . MET A 1 147 ? 5.070 11.313 -5.804 1.00 73.19 147 MET A O 1
ATOM 1211 N N . SER A 1 148 ? 5.541 9.273 -6.617 1.00 62.19 148 SER A N 1
ATOM 1212 C CA . SER A 1 148 ? 6.967 9.503 -6.838 1.00 62.19 148 SER A CA 1
ATOM 1213 C C . SER A 1 148 ? 7.124 10.127 -8.221 1.00 62.19 148 SER A C 1
ATOM 1215 O O . SER A 1 148 ? 6.941 9.407 -9.194 1.00 62.19 148 SER A O 1
ATOM 1217 N N . ASP A 1 149 ? 7.379 11.438 -8.331 1.00 67.69 149 ASP A N 1
ATOM 1218 C CA . ASP A 1 149 ? 7.387 12.164 -9.614 1.00 67.69 149 ASP A CA 1
ATOM 1219 C C . ASP A 1 149 ? 8.092 11.356 -10.719 1.00 67.69 149 ASP A C 1
ATOM 1221 O O . ASP A 1 149 ? 9.316 11.197 -10.753 1.00 67.69 149 ASP A O 1
ATOM 1225 N N . ARG A 1 150 ? 7.276 10.772 -11.606 1.00 70.38 150 ARG A N 1
ATOM 1226 C CA . ARG A 1 150 ? 7.699 9.803 -12.623 1.00 70.38 150 ARG A CA 1
ATOM 1227 C C . ARG A 1 150 ? 8.855 10.333 -13.458 1.00 70.38 150 ARG A C 1
ATOM 1229 O O . ARG A 1 150 ? 9.695 9.555 -13.917 1.00 70.38 150 ARG A O 1
ATOM 1236 N N . VAL A 1 151 ? 8.837 11.639 -13.715 1.00 75.75 151 VAL A N 1
ATOM 1237 C CA . VAL A 1 151 ? 9.826 12.304 -14.555 1.00 75.75 151 VAL A CA 1
ATOM 1238 C C . VAL A 1 151 ? 11.195 12.222 -13.893 1.00 75.75 151 VAL A C 1
ATOM 1240 O O . VAL A 1 151 ? 12.157 11.857 -14.564 1.00 75.75 151 VAL A O 1
ATOM 1243 N N . ASP A 1 152 ? 11.274 12.437 -12.584 1.00 82.56 152 ASP A N 1
ATOM 1244 C CA . ASP A 1 152 ? 12.533 12.393 -11.843 1.00 82.56 152 ASP A CA 1
ATOM 1245 C C . ASP A 1 152 ? 13.125 10.983 -11.816 1.00 82.56 152 ASP A C 1
ATOM 1247 O O . ASP A 1 152 ? 14.316 10.806 -12.082 1.00 82.56 152 ASP A O 1
ATOM 1251 N N . LEU A 1 153 ? 12.295 9.956 -11.595 1.00 84.06 153 LEU A N 1
ATOM 1252 C CA . LEU A 1 153 ? 12.758 8.565 -11.617 1.00 84.06 153 LEU A CA 1
ATOM 1253 C C . LEU A 1 153 ? 13.245 8.150 -13.015 1.00 84.06 153 LEU A C 1
ATOM 1255 O O . LEU A 1 153 ? 14.284 7.499 -13.162 1.00 84.06 153 LEU A O 1
ATOM 1259 N N . ALA A 1 154 ? 12.510 8.548 -14.056 1.00 84.06 154 ALA A N 1
ATOM 1260 C CA . ALA A 1 154 ? 12.895 8.286 -15.435 1.00 84.06 154 ALA A CA 1
ATOM 1261 C C . ALA A 1 154 ? 14.201 9.006 -15.799 1.00 84.06 154 ALA A C 1
ATOM 1263 O O . ALA A 1 154 ? 15.092 8.404 -16.396 1.00 84.06 154 ALA A O 1
ATOM 1264 N N . VAL A 1 155 ? 14.362 10.268 -15.402 1.00 86.62 155 VAL A N 1
ATOM 1265 C CA . VAL A 1 155 ? 15.595 11.027 -15.635 1.00 86.62 155 VAL A CA 1
ATOM 1266 C C . VAL A 1 155 ? 16.766 10.426 -14.856 1.00 86.62 155 VAL A C 1
ATOM 1268 O O . VAL A 1 155 ? 17.861 10.331 -15.399 1.00 86.62 155 VAL A O 1
ATOM 1271 N N . ALA A 1 156 ? 16.569 9.960 -13.625 1.00 87.88 156 ALA A N 1
ATOM 1272 C CA . ALA A 1 156 ? 17.650 9.377 -12.834 1.00 87.88 156 ALA A CA 1
ATOM 1273 C C . ALA A 1 156 ? 18.179 8.057 -13.425 1.00 87.88 156 ALA A C 1
ATOM 1275 O O . ALA A 1 156 ? 19.391 7.845 -13.467 1.00 87.88 156 ALA A O 1
ATOM 1276 N N . ILE A 1 157 ? 17.290 7.180 -13.907 1.00 89.19 157 ILE A N 1
ATOM 1277 C CA . ILE A 1 157 ? 17.658 5.810 -14.309 1.00 89.19 157 ILE A CA 1
ATOM 1278 C C . ILE A 1 157 ? 17.767 5.660 -15.830 1.00 89.19 157 ILE A C 1
ATOM 1280 O O . ILE A 1 157 ? 18.727 5.079 -16.336 1.00 89.19 157 ILE A O 1
ATOM 1284 N N . VAL A 1 158 ? 16.797 6.176 -16.586 1.00 90.25 158 VAL A N 1
ATOM 1285 C CA . VAL A 1 158 ? 16.688 5.932 -18.034 1.00 90.25 158 VAL A CA 1
ATOM 1286 C C . VAL A 1 158 ? 17.657 6.811 -18.817 1.00 90.25 158 VAL A C 1
ATOM 1288 O O . VAL A 1 158 ? 18.243 6.346 -19.794 1.00 90.25 158 VAL A O 1
ATOM 1291 N N . TYR A 1 159 ? 17.874 8.064 -18.403 1.00 89.25 159 TYR A N 1
ATOM 1292 C CA . TYR A 1 159 ? 18.765 8.976 -19.131 1.00 89.25 159 TYR A CA 1
ATOM 1293 C C . TYR A 1 159 ? 20.215 8.467 -19.217 1.00 89.25 159 TYR A C 1
ATOM 1295 O O . TYR A 1 159 ? 20.751 8.456 -20.329 1.00 89.25 159 TYR A O 1
ATOM 1303 N N . PRO A 1 160 ? 20.863 7.992 -18.132 1.00 90.00 160 PRO A N 1
ATOM 1304 C CA . PRO A 1 160 ? 22.205 7.418 -18.231 1.00 90.00 160 PRO A CA 1
ATOM 1305 C C . PRO A 1 160 ? 22.270 6.203 -19.167 1.00 90.00 160 PRO A C 1
ATOM 1307 O O . PRO A 1 160 ? 23.220 6.079 -19.939 1.00 90.00 160 PRO A O 1
ATOM 1310 N N . LEU A 1 161 ? 21.237 5.352 -19.161 1.00 90.81 161 LEU A N 1
ATOM 1311 C CA . LEU A 1 161 ? 21.150 4.179 -20.035 1.00 90.81 161 LEU A CA 1
ATOM 1312 C C . LEU A 1 161 ? 20.973 4.559 -21.510 1.00 90.81 161 LEU A C 1
ATOM 1314 O O . LEU A 1 161 ? 21.656 4.020 -22.377 1.00 90.81 161 LEU A O 1
ATOM 1318 N N . MET A 1 162 ? 20.094 5.520 -21.799 1.00 90.19 162 MET A N 1
ATOM 1319 C CA . MET A 1 162 ? 19.913 6.063 -23.147 1.00 90.19 162 MET A CA 1
ATOM 1320 C C . MET A 1 162 ? 21.190 6.736 -23.648 1.00 90.19 162 MET A C 1
ATOM 1322 O O . MET A 1 162 ? 21.591 6.532 -24.791 1.00 90.19 162 MET A O 1
ATOM 1326 N N . LYS A 1 163 ? 21.864 7.509 -22.791 1.00 89.94 163 LYS A N 1
ATOM 1327 C CA . LYS A 1 163 ? 23.125 8.169 -23.136 1.00 89.94 163 LYS A CA 1
ATOM 1328 C C . LYS A 1 163 ? 24.204 7.159 -23.527 1.00 89.94 163 LYS A C 1
ATOM 1330 O O . LYS A 1 163 ? 24.912 7.400 -24.500 1.00 89.94 163 LYS A O 1
ATOM 1335 N N . GLU A 1 164 ? 24.319 6.045 -22.805 1.00 89.12 164 GLU A N 1
ATOM 1336 C CA . GLU A 1 164 ? 25.267 4.985 -23.163 1.00 89.12 164 GLU A CA 1
ATOM 1337 C C . GLU A 1 164 ? 24.841 4.260 -24.451 1.00 89.12 164 GLU A C 1
ATOM 1339 O O . GLU A 1 164 ? 25.680 4.006 -25.310 1.00 89.12 164 GLU A O 1
ATOM 1344 N N . TYR A 1 165 ? 23.542 4.010 -24.651 1.00 89.50 165 TYR A N 1
ATOM 1345 C CA . TYR A 1 165 ? 23.020 3.367 -25.864 1.00 89.50 165 TYR A CA 1
ATOM 1346 C C . TYR A 1 165 ? 23.296 4.164 -27.153 1.00 89.50 165 TYR A C 1
ATOM 1348 O O . TYR A 1 165 ? 23.607 3.587 -28.198 1.00 89.50 165 TYR A O 1
ATOM 1356 N N . PHE A 1 166 ? 23.203 5.494 -27.084 1.00 90.00 166 PHE A N 1
ATOM 1357 C CA . PHE A 1 166 ? 23.442 6.393 -28.219 1.00 90.00 166 PHE A CA 1
ATOM 1358 C C . PHE A 1 166 ? 24.897 6.853 -28.366 1.00 90.00 166 PHE A C 1
ATOM 1360 O O . PHE A 1 166 ? 25.205 7.618 -29.275 1.00 90.00 166 PHE A O 1
ATOM 1367 N N . LYS A 1 167 ? 25.812 6.399 -27.507 1.00 90.00 167 LYS A N 1
ATOM 1368 C CA . LYS A 1 167 ? 27.206 6.863 -27.486 1.00 90.00 167 LYS A CA 1
ATOM 1369 C C . LYS A 1 167 ? 27.968 6.602 -28.785 1.00 90.00 167 LYS A C 1
ATOM 1371 O O . LYS A 1 167 ? 28.748 7.446 -29.211 1.00 90.00 167 LYS A O 1
ATOM 1376 N N . GLU A 1 168 ? 27.718 5.454 -29.406 1.00 89.56 168 GLU A N 1
ATOM 1377 C CA . GLU A 1 168 ? 28.358 5.021 -30.657 1.00 89.56 168 GLU A CA 1
ATOM 1378 C C . GLU A 1 168 ? 27.489 5.320 -31.893 1.00 89.56 168 GLU A C 1
ATOM 1380 O O . GLU A 1 168 ? 27.785 4.867 -33.001 1.00 89.56 168 GLU A O 1
ATOM 1385 N N . TRP A 1 169 ? 26.380 6.049 -31.719 1.00 91.38 169 TRP A N 1
ATOM 1386 C CA . TRP A 1 169 ? 25.459 6.338 -32.810 1.00 91.38 169 TRP A CA 1
ATOM 1387 C C . TRP A 1 169 ? 26.034 7.391 -33.766 1.00 91.38 169 TRP A C 1
ATOM 1389 O O . TRP A 1 169 ? 26.431 8.479 -33.352 1.00 91.38 169 TRP A O 1
ATOM 1399 N N . ASP A 1 170 ? 26.030 7.076 -35.064 1.00 88.75 170 ASP A N 1
ATOM 1400 C CA . ASP A 1 170 ? 26.389 7.987 -36.154 1.00 88.75 170 ASP A CA 1
ATOM 1401 C C . ASP A 1 170 ? 25.137 8.325 -36.989 1.00 88.75 170 ASP A C 1
ATOM 1403 O O . ASP A 1 170 ? 24.730 7.525 -37.845 1.00 88.75 170 ASP A O 1
ATOM 1407 N N . PRO A 1 171 ? 24.527 9.508 -36.784 1.00 86.88 171 PRO A N 1
ATOM 1408 C CA . PRO A 1 171 ? 23.288 9.899 -37.457 1.00 86.88 171 PRO A CA 1
ATOM 1409 C C . PRO A 1 171 ? 23.393 9.969 -38.985 1.00 86.88 171 PRO A C 1
ATOM 1411 O O . PRO A 1 171 ? 22.373 9.919 -39.671 1.00 86.88 171 PRO A O 1
ATOM 1414 N N . LEU A 1 172 ? 24.608 10.108 -39.530 1.00 88.00 172 LEU A N 1
ATOM 1415 C CA . LEU A 1 172 ? 24.834 10.184 -40.975 1.00 88.00 172 LEU A CA 1
ATOM 1416 C C . LEU A 1 172 ? 24.870 8.802 -41.637 1.00 88.00 172 LEU A C 1
ATOM 1418 O O . LEU A 1 172 ? 24.678 8.709 -42.849 1.00 88.00 172 LEU A O 1
ATOM 1422 N N . LYS A 1 173 ? 25.122 7.738 -40.864 1.00 89.75 173 LYS A N 1
ATOM 1423 C CA . LYS A 1 173 ? 25.135 6.353 -41.358 1.00 89.75 173 LYS A CA 1
ATOM 1424 C C . LYS A 1 173 ? 23.791 5.664 -41.186 1.00 89.75 173 LYS A C 1
ATOM 1426 O O . LYS A 1 173 ? 23.368 4.948 -42.088 1.00 89.75 173 LYS A O 1
ATOM 1431 N N . ASP A 1 174 ? 23.138 5.878 -40.049 1.00 86.69 174 ASP A N 1
ATOM 1432 C CA . ASP A 1 174 ? 21.821 5.317 -39.764 1.00 86.69 174 ASP A CA 1
ATOM 1433 C C . ASP A 1 174 ? 20.984 6.332 -38.986 1.00 86.69 174 ASP A C 1
ATOM 1435 O O . ASP A 1 174 ? 21.125 6.490 -37.776 1.00 86.69 174 ASP A O 1
ATOM 1439 N N . CYS A 1 175 ? 20.090 7.028 -39.685 1.00 85.81 175 CYS A N 1
ATOM 1440 C CA . CYS A 1 175 ? 19.190 8.004 -39.075 1.00 85.81 175 CYS A CA 1
ATOM 1441 C C . CYS A 1 175 ? 17.994 7.367 -38.347 1.00 85.81 175 CYS A C 1
ATOM 1443 O O . CYS A 1 175 ? 17.247 8.076 -37.674 1.00 85.81 175 CYS A O 1
ATOM 1445 N N . THR A 1 176 ? 17.797 6.053 -38.482 1.00 87.81 176 THR A N 1
ATOM 1446 C CA . THR A 1 176 ? 16.680 5.311 -37.880 1.00 87.81 176 THR A CA 1
ATOM 1447 C C . THR A 1 176 ? 17.063 4.570 -36.601 1.00 87.81 176 THR A C 1
ATOM 1449 O O . THR A 1 176 ? 16.177 4.147 -35.850 1.00 87.81 176 THR A O 1
ATOM 1452 N N . TYR A 1 177 ? 18.359 4.454 -36.307 1.00 86.25 177 TYR A N 1
ATOM 1453 C CA . TYR A 1 177 ? 18.863 3.806 -35.102 1.00 86.25 177 TYR A CA 1
ATOM 1454 C C . TYR A 1 177 ? 18.243 4.397 -33.826 1.00 86.25 177 TYR A C 1
ATOM 1456 O O . TYR A 1 177 ? 18.257 5.604 -33.590 1.00 86.25 177 TYR A O 1
ATOM 1464 N N . GLY A 1 178 ? 17.680 3.521 -32.992 1.00 83.81 178 GLY A N 1
ATOM 1465 C CA . GLY A 1 178 ? 17.083 3.883 -31.705 1.00 83.81 178 GLY A CA 1
ATOM 1466 C C . GLY A 1 178 ? 15.672 4.478 -31.769 1.00 83.81 178 GLY A C 1
ATOM 1467 O O . GLY A 1 178 ? 15.089 4.714 -30.713 1.00 83.81 178 GLY A O 1
ATOM 1468 N N . THR A 1 179 ? 15.079 4.660 -32.955 1.00 88.06 179 THR A N 1
ATOM 1469 C CA . THR A 1 179 ? 13.685 5.136 -33.088 1.00 88.06 179 THR A CA 1
ATOM 1470 C C . THR A 1 179 ? 12.678 4.203 -32.411 1.00 88.06 179 THR A C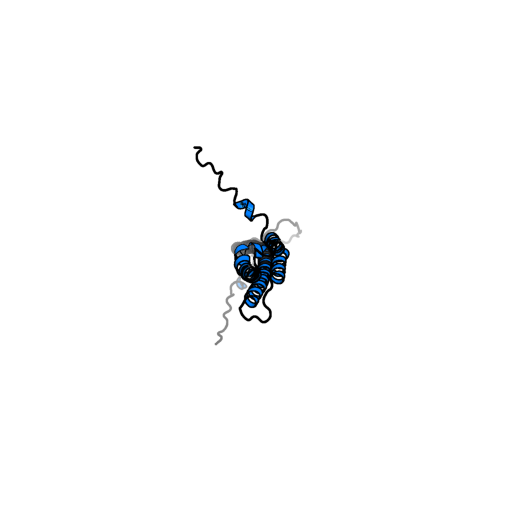 1
ATOM 1472 O O . THR A 1 179 ? 11.798 4.676 -31.696 1.00 88.06 179 THR A O 1
ATOM 1475 N N . GLU A 1 180 ? 12.841 2.884 -32.546 1.00 88.88 180 GLU A N 1
ATOM 1476 C CA . GLU A 1 180 ? 11.991 1.886 -31.877 1.00 88.88 180 GLU A CA 1
ATOM 1477 C C . GLU A 1 180 ? 12.110 1.952 -30.348 1.00 88.88 180 GLU A C 1
ATOM 1479 O O . GLU A 1 180 ? 11.107 1.928 -29.635 1.00 88.88 180 GLU A O 1
ATOM 1484 N N . ILE A 1 181 ? 13.334 2.106 -29.835 1.00 88.94 181 ILE A N 1
ATOM 1485 C CA . ILE A 1 181 ? 13.608 2.204 -28.396 1.00 88.94 181 ILE A CA 1
ATOM 1486 C C . ILE A 1 181 ? 13.021 3.496 -27.833 1.00 88.94 181 ILE A C 1
ATOM 1488 O O . ILE A 1 181 ? 12.329 3.460 -26.819 1.00 88.94 181 ILE A O 1
ATOM 1492 N N . ILE A 1 182 ? 13.231 4.629 -28.508 1.00 88.62 182 ILE A N 1
ATOM 1493 C CA . ILE A 1 182 ? 12.618 5.904 -28.123 1.00 88.62 182 ILE A CA 1
ATOM 1494 C C . ILE A 1 182 ? 11.094 5.792 -28.172 1.00 88.62 182 ILE A C 1
ATOM 1496 O O . ILE A 1 182 ? 10.440 6.279 -27.260 1.00 88.62 182 ILE A O 1
ATOM 1500 N N . SER A 1 183 ? 10.514 5.121 -29.172 1.00 88.69 183 SER A N 1
ATOM 1501 C CA . SER A 1 183 ? 9.064 4.912 -29.247 1.00 88.69 183 SER A CA 1
ATOM 1502 C C . SER A 1 183 ? 8.536 4.089 -28.069 1.00 88.69 183 SER A C 1
ATOM 1504 O O . SER A 1 183 ? 7.522 4.458 -27.483 1.00 88.69 183 SER A O 1
ATOM 1506 N N . LYS A 1 184 ? 9.229 3.008 -27.689 1.00 87.94 184 LYS A N 1
ATOM 1507 C CA . LYS A 1 184 ? 8.879 2.172 -26.530 1.00 87.94 184 LYS A CA 1
ATOM 1508 C C . LYS A 1 184 ? 8.939 2.971 -25.227 1.00 87.94 184 LYS A C 1
ATOM 1510 O O . LYS A 1 184 ? 7.996 2.957 -24.438 1.00 87.94 184 LYS A O 1
ATOM 1515 N N . TRP A 1 185 ? 10.022 3.714 -25.017 1.00 88.75 185 TRP A N 1
ATOM 1516 C CA . TRP A 1 185 ? 10.183 4.554 -23.830 1.00 88.75 185 TRP A CA 1
ATOM 1517 C C . TRP A 1 185 ? 9.226 5.738 -23.812 1.00 88.75 185 TRP A C 1
ATOM 1519 O O . TRP A 1 185 ? 8.726 6.092 -22.751 1.00 88.75 185 TRP A O 1
ATOM 1529 N N . LYS A 1 186 ? 8.898 6.298 -24.976 1.00 86.81 186 LYS A N 1
ATOM 1530 C CA . LYS A 1 186 ? 7.847 7.301 -25.113 1.00 86.81 186 LYS A CA 1
ATOM 1531 C C . LYS A 1 186 ? 6.511 6.726 -24.657 1.00 86.81 186 LYS A C 1
ATOM 1533 O O . LYS A 1 186 ? 5.915 7.309 -23.771 1.00 86.81 186 LYS A O 1
ATOM 1538 N N . SER A 1 187 ? 6.081 5.561 -25.146 1.00 86.19 187 SER A N 1
ATOM 1539 C CA . SER A 1 187 ? 4.814 4.964 -24.689 1.00 86.19 187 SER A CA 1
ATOM 1540 C C . SER A 1 187 ? 4.798 4.610 -23.201 1.00 86.19 187 SER A C 1
ATOM 1542 O O . SER A 1 187 ? 3.761 4.726 -22.565 1.00 86.19 187 SER A O 1
ATOM 1544 N N . LEU A 1 188 ? 5.937 4.201 -22.631 1.00 84.00 188 LEU A N 1
ATOM 1545 C CA . LEU A 1 188 ? 6.027 3.902 -21.200 1.00 84.00 188 LEU A CA 1
ATOM 1546 C C . LEU A 1 188 ? 5.994 5.178 -20.348 1.00 84.00 188 LEU A C 1
ATOM 1548 O O . LEU A 1 188 ? 5.434 5.178 -19.259 1.00 84.00 188 LEU A O 1
ATOM 1552 N N . LEU A 1 189 ? 6.590 6.277 -20.806 1.00 80.75 189 LEU A N 1
ATOM 1553 C CA . LEU A 1 189 ? 6.705 7.508 -20.018 1.00 80.75 189 LEU A CA 1
ATOM 1554 C C . LEU A 1 189 ? 5.595 8.524 -20.310 1.00 80.75 189 LEU A C 1
ATOM 1556 O O . LEU A 1 189 ? 5.342 9.406 -19.494 1.00 80.75 189 LEU A O 1
ATOM 1560 N N . GLU A 1 190 ? 4.915 8.417 -21.443 1.00 76.00 190 GLU A N 1
ATOM 1561 C CA . GLU A 1 190 ? 3.856 9.321 -21.879 1.00 76.00 190 GLU A CA 1
ATOM 1562 C C . GLU A 1 190 ? 2.499 8.699 -21.507 1.00 76.00 190 GLU A C 1
ATOM 1564 O O . GLU A 1 190 ? 1.936 7.899 -22.241 1.00 76.00 190 GLU A O 1
ATOM 1569 N N . ASN A 1 191 ? 1.980 9.068 -20.327 1.00 62.31 191 ASN A N 1
ATOM 1570 C CA . ASN A 1 191 ? 0.568 8.848 -19.977 1.00 62.31 191 ASN A CA 1
ATOM 1571 C C . ASN A 1 191 ? -0.159 10.197 -20.008 1.00 62.31 191 ASN A C 1
ATOM 1573 O O . ASN A 1 191 ? 0.379 11.197 -19.522 1.00 62.31 191 ASN A O 1
ATOM 1577 N N . ASP A 1 192 ? -1.377 10.164 -20.550 1.00 52.12 192 ASP A N 1
ATOM 1578 C CA . ASP A 1 192 ? -2.278 11.222 -21.057 1.00 52.12 192 ASP A CA 1
ATOM 1579 C C . ASP A 1 192 ? -2.471 12.496 -20.196 1.00 52.12 192 ASP A C 1
ATOM 1581 O O . ASP A 1 192 ? -3.049 13.487 -20.634 1.00 52.12 192 ASP A O 1
ATOM 1585 N N . GLN A 1 193 ? -1.984 12.521 -18.956 1.00 51.88 193 GLN A N 1
ATOM 1586 C CA . GLN A 1 193 ? -2.228 13.627 -18.024 1.00 51.88 193 GLN A CA 1
ATOM 1587 C C . GLN A 1 193 ? -1.237 14.792 -18.170 1.00 51.88 193 GLN A C 1
ATOM 1589 O O . GLN A 1 193 ? -1.586 15.925 -17.843 1.00 51.88 193 GLN A O 1
ATOM 1594 N N . LEU A 1 194 ? -0.031 14.560 -18.705 1.00 48.03 194 LEU A N 1
ATOM 1595 C CA . LEU A 1 194 ? 0.973 15.628 -18.856 1.00 48.03 194 LEU A CA 1
ATOM 1596 C C . LEU A 1 194 ? 0.617 16.644 -19.953 1.00 48.03 194 LEU A C 1
ATOM 1598 O O . LEU A 1 194 ? 1.011 17.804 -19.862 1.00 48.03 194 LEU A O 1
ATOM 1602 N N . LEU A 1 195 ? -0.167 16.247 -20.959 1.00 45.50 195 LEU A N 1
ATOM 1603 C CA . LEU A 1 195 ? -0.622 17.157 -22.016 1.00 45.50 195 LEU A CA 1
ATOM 1604 C C . LEU A 1 195 ? -1.875 17.951 -21.619 1.00 45.50 195 LEU A C 1
ATOM 1606 O O . LEU A 1 195 ? -2.140 18.997 -22.208 1.00 45.50 195 LEU A O 1
ATOM 1610 N N . SER A 1 196 ? -2.620 17.513 -20.597 1.00 43.81 196 SER A N 1
ATOM 1611 C CA . SER A 1 196 ? -3.827 18.221 -20.154 1.00 43.81 196 SER A CA 1
ATOM 1612 C C . SER A 1 196 ? -3.520 19.459 -19.304 1.00 43.81 196 SER A C 1
ATOM 1614 O O . SER A 1 196 ? -4.340 20.374 -19.254 1.00 43.81 196 SER A O 1
ATOM 1616 N N . HIS A 1 197 ? -2.345 19.527 -18.667 1.00 44.16 197 HIS A N 1
ATOM 1617 C CA . HIS A 1 197 ? -1.987 20.653 -17.796 1.00 44.16 197 HIS A CA 1
ATOM 1618 C C . HIS A 1 197 ? -1.317 21.830 -18.524 1.00 44.16 197 HIS A C 1
ATOM 1620 O O . HIS A 1 197 ? -1.257 22.925 -17.976 1.00 44.16 197 HIS A O 1
ATOM 1626 N N . GLY A 1 198 ? -0.867 21.645 -19.771 1.00 41.19 198 GLY A N 1
ATOM 1627 C CA . GLY A 1 198 ? -0.221 22.701 -20.565 1.00 41.19 198 GLY A CA 1
ATOM 1628 C C . GLY A 1 198 ? -1.180 23.648 -21.301 1.00 41.19 198 GLY A C 1
ATOM 1629 O O . GLY A 1 198 ? -0.719 24.570 -21.968 1.00 41.19 198 GLY A O 1
ATOM 1630 N N . GLY A 1 199 ? -2.498 23.414 -21.224 1.00 43.81 199 GLY A N 1
ATOM 1631 C CA . GLY A 1 199 ? -3.499 24.114 -22.042 1.00 43.81 199 GLY A CA 1
ATOM 1632 C C . GLY A 1 199 ? -4.535 24.960 -21.295 1.00 43.81 199 GLY A C 1
ATOM 1633 O O . GLY A 1 199 ? -5.348 25.599 -21.958 1.00 43.81 199 GLY A O 1
ATOM 1634 N N . GLN A 1 200 ? -4.552 24.976 -19.957 1.00 45.22 200 GLN A N 1
ATOM 1635 C CA . GLN A 1 200 ? -5.626 25.641 -19.192 1.00 45.22 200 GLN A CA 1
ATOM 1636 C C . GLN A 1 200 ? -5.249 26.975 -18.527 1.00 45.22 200 GLN A C 1
ATOM 1638 O O . GLN A 1 200 ? -6.148 27.688 -18.091 1.00 45.22 200 GLN A O 1
ATOM 1643 N N . ASP A 1 201 ? -3.982 27.397 -18.549 1.00 43.47 201 ASP A N 1
ATOM 1644 C CA . ASP A 1 201 ? -3.548 28.635 -17.872 1.00 43.47 201 ASP A CA 1
ATOM 1645 C C . ASP A 1 201 ? -3.738 29.938 -18.676 1.00 43.47 201 ASP A C 1
ATOM 1647 O O . ASP A 1 201 ? -3.304 31.003 -18.239 1.00 43.47 201 ASP A O 1
ATOM 1651 N N . LEU A 1 202 ? -4.413 29.912 -19.834 1.00 47.50 202 LEU A N 1
ATOM 1652 C CA . LEU A 1 202 ? -4.602 31.114 -20.668 1.00 47.50 202 LEU A CA 1
ATOM 1653 C C . LEU A 1 202 ? -6.045 31.625 -20.796 1.00 47.50 202 LEU A C 1
ATOM 1655 O O . LEU A 1 202 ? -6.330 32.412 -21.697 1.00 47.50 202 LEU A O 1
ATOM 1659 N N . SER A 1 203 ? -6.964 31.225 -19.912 1.00 49.97 203 SER A N 1
ATOM 1660 C CA . SER A 1 203 ? -8.344 31.731 -19.962 1.00 49.97 203 SER A CA 1
ATOM 1661 C C . SER A 1 203 ? -8.975 31.952 -18.587 1.00 49.97 203 SER A C 1
ATOM 1663 O O . SER A 1 203 ? -10.075 31.477 -18.311 1.00 49.97 203 SER A O 1
ATOM 1665 N N . THR A 1 204 ? -8.330 32.742 -17.733 1.00 48.72 204 THR A N 1
ATOM 1666 C CA . THR A 1 204 ? -9.051 33.486 -16.689 1.00 48.72 204 THR A CA 1
ATOM 1667 C C . THR A 1 204 ? -8.933 34.971 -16.979 1.00 48.72 204 THR A C 1
ATOM 1669 O O . THR A 1 204 ? -8.023 35.660 -16.524 1.00 48.72 204 THR A O 1
ATOM 1672 N N . ASP A 1 205 ? -9.869 35.425 -17.806 1.00 52.75 205 ASP A N 1
ATOM 1673 C CA . ASP A 1 205 ? -10.187 36.815 -18.095 1.00 52.75 205 ASP A CA 1
ATOM 1674 C C . ASP A 1 205 ? -10.592 37.521 -16.784 1.00 52.75 205 ASP A C 1
ATOM 1676 O O . ASP A 1 205 ? -11.715 37.394 -16.296 1.00 52.75 205 ASP A O 1
ATOM 1680 N N . ALA A 1 206 ? -9.625 38.184 -16.143 1.00 57.81 206 ALA A N 1
ATOM 1681 C CA . ALA A 1 206 ? -9.747 38.757 -14.800 1.00 57.81 206 ALA A CA 1
ATOM 1682 C C . ALA A 1 206 ? -10.187 40.235 -14.785 1.00 57.81 206 ALA A C 1
ATOM 1684 O O . ALA A 1 206 ? -9.967 40.928 -13.794 1.00 57.81 206 ALA A O 1
ATOM 1685 N N . PHE A 1 207 ? -10.822 40.734 -15.851 1.00 56.34 207 PHE A N 1
ATOM 1686 C CA . PHE A 1 207 ? -11.321 42.114 -15.902 1.00 56.34 207 PHE A CA 1
ATOM 1687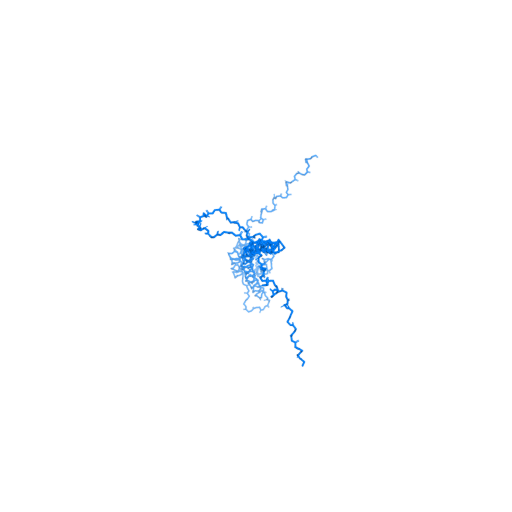 C C . PHE A 1 207 ? -12.766 42.197 -16.389 1.00 56.34 207 PHE A C 1
ATOM 1689 O O . PHE A 1 207 ? -13.066 42.775 -17.427 1.00 56.34 207 PHE A O 1
ATOM 1696 N N . HIS A 1 208 ? -13.676 41.669 -15.574 1.00 57.06 208 HIS A N 1
ATOM 1697 C CA . HIS A 1 208 ? -15.073 42.095 -15.569 1.00 57.06 208 HIS A CA 1
ATOM 1698 C C . HIS A 1 208 ? -15.529 42.354 -14.129 1.00 57.06 208 HIS A C 1
ATOM 1700 O O . HIS A 1 208 ? -16.148 41.499 -13.495 1.00 57.06 208 HIS A O 1
ATOM 1706 N N . ARG A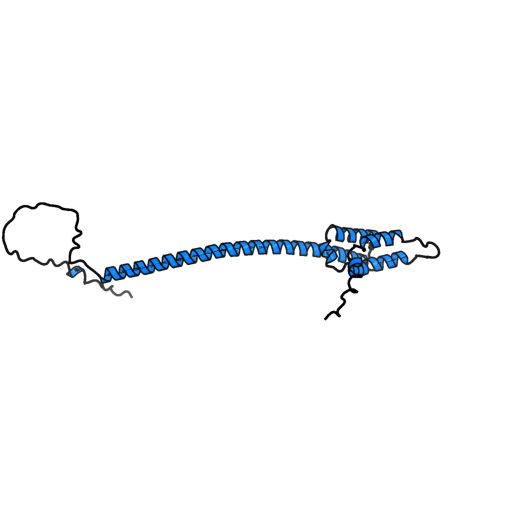 1 209 ? -15.227 43.552 -13.615 1.00 47.97 209 ARG A N 1
ATOM 1707 C CA . ARG A 1 209 ? -16.112 44.275 -12.695 1.00 47.97 209 ARG A CA 1
ATOM 1708 C C . ARG A 1 209 ? -15.796 45.761 -12.655 1.00 47.97 209 ARG A C 1
ATOM 1710 O O . ARG A 1 209 ? -14.595 46.094 -12.590 1.00 47.97 209 ARG A O 1
#

Organism: Camelus dromedarius (NCBI:txid9838)